Protein AF-A0A9X6N9A2-F1 (afdb_monomer)

Solvent-accessible surface area (backbone atoms only — not comparable to full-atom values): 17538 Å² total; per-residue (Å²): 142,84,86,84,82,84,82,82,82,83,79,80,79,88,72,86,83,76,73,63,65,65,57,52,52,56,52,53,51,53,52,50,54,51,52,54,50,49,51,53,51,52,52,50,51,50,53,50,52,51,50,54,52,52,52,54,52,52,52,50,56,51,51,55,50,52,53,50,52,53,52,52,53,52,51,52,53,52,56,51,52,54,49,56,56,52,52,54,56,52,49,54,57,50,52,68,54,50,75,71,58,78,84,74,86,87,83,87,86,86,90,84,89,84,88,82,88,87,81,91,82,91,81,93,79,89,85,84,86,79,87,70,86,60,74,73,68,84,65,92,62,74,53,42,79,42,83,42,100,82,79,46,64,28,42,34,47,85,63,36,53,23,35,77,68,48,82,50,94,77,33,38,36,28,30,38,70,52,87,89,45,78,15,32,40,29,28,42,76,95,48,75,50,68,66,43,80,44,72,66,83,68,82,65,54,54,70,62,48,52,55,50,53,50,54,47,52,45,44,52,45,25,60,76,45,63,86,56,54,65,67,56,55,51,47,57,47,31,75,74,63,75,53,80,49,87,88,42,50,72,61,51,47,52,45,30,53,50,47,34,50,71,76,62,54,72,86,74,78,81,73,71,78,82,80,75,82,81,86,126

Radius of gyration: 40.71 Å; Cα contacts (8 Å, |Δi|>4): 182; chains: 1; bounding box: 99×60×150 Å

pLDDT: mean 76.33, std 19.27, range [31.84, 97.94]

Secondary structure (DSSP, 8-state):
-----------------SSHHHHHHHHHHHHHHHHHHHHHHHHHHHHHHHHHHHHHHHHHHHHHHHHHHHHHHHHHHHHHHHHHHHHHHHHHHHHHHHHHHTTS-----------------------------------S---EEEE-TTS-EEEEETTEEEEEEEEETTEEEEEESSTT---EEEE-TT---EEEEEPPSS---HHHHHHHHHHHHHHHHHHHTTTS-HHHHHHHHHHHH----TTTHHHHHHHHHHHHHHHS--GGGS----------

Foldseek 3Di:
DDDDDDDDDDDDPPDDPDPPPVVVVVVVVVVVVVVVVVVVVVVVVVVVVVVVVVVVVVVVVVVVVVVVVVVVVVVVVVVVVVVVVVVVVVVVVVVVVVVVVVPDDDDDDDDDDDDDDDDDDDDDDDDPDDPPQPPQDPPVWFWDWAADPVRFIWIATPLFIWGFDDDDQQKTKTDTPPPPWPWIFIDGPPDRGTSDTDDTPDDHPNLVVLVRVLLVQLLVCLVVVVPDDLVVSNVVSCVVSVDDCPVCSVVSSVSSVVSSCVVPVDPPPPDDDPPDDPDD

Nearest PDB structures (foldseek):
  2x3h-assembly1_B  TM=2.377E-01  e=5.071E+00  Vectrevirus K15
  7aef-assembly1_q  TM=2.348E-01  e=7.724E+00  Algoriphagus machipongonensis
  3f3p-assembly3_L  TM=1.650E-01  e=9.251E+00  Saccharomyces cerevisiae

Mean predicted aligned error: 19.77 Å

InterPro domains:
  IPR007588 Zinc finger, FLYWCH-type [PF04500] (145-202)

Structure (mmCIF, N/CA/C/O backbone):
data_AF-A0A9X6N9A2-F1
#
_entry.id   AF-A0A9X6N9A2-F1
#
loop_
_atom_site.group_PDB
_atom_site.id
_atom_site.type_symbol
_atom_site.label_atom_id
_atom_site.label_alt_id
_atom_site.label_comp_id
_atom_site.label_asym_id
_atom_site.label_entity_id
_atom_site.label_seq_id
_atom_site.pdbx_PDB_ins_code
_atom_site.Cartn_x
_atom_site.Cartn_y
_atom_site.Cartn_z
_atom_site.occupancy
_atom_site.B_iso_or_equiv
_atom_site.auth_seq_id
_atom_site.auth_comp_id
_atom_site.auth_asym_id
_atom_site.auth_atom_id
_atom_site.pdbx_PDB_model_num
ATOM 1 N N . MET A 1 1 ? -52.628 -28.090 94.134 1.00 44.44 1 MET A N 1
ATOM 2 C CA . MET A 1 1 ? -52.054 -28.900 93.041 1.00 44.44 1 MET A CA 1
ATOM 3 C C . MET A 1 1 ? -52.563 -28.328 91.733 1.00 44.44 1 MET A C 1
ATOM 5 O O . MET A 1 1 ? -53.734 -28.483 91.429 1.00 44.44 1 MET A O 1
ATOM 9 N N . ALA A 1 2 ? -51.724 -27.555 91.049 1.00 45.56 2 ALA A N 1
ATOM 10 C CA . ALA A 1 2 ? -52.055 -26.861 89.812 1.00 45.56 2 ALA A CA 1
ATOM 11 C C . ALA A 1 2 ? -50.951 -27.177 88.801 1.00 45.56 2 ALA A C 1
ATOM 13 O O . ALA A 1 2 ? -49.784 -26.916 89.085 1.00 45.56 2 ALA A O 1
ATOM 14 N N . SER A 1 3 ? -51.321 -27.732 87.649 1.00 45.69 3 SER A N 1
ATOM 15 C CA . SER A 1 3 ? -50.401 -27.974 86.536 1.00 45.69 3 SER A CA 1
ATOM 16 C C . SER A 1 3 ? -50.982 -27.328 85.287 1.00 45.69 3 SER A C 1
ATOM 18 O O . SER A 1 3 ? -51.965 -27.795 84.720 1.00 45.69 3 SER A O 1
ATOM 20 N N . SER A 1 4 ? -50.379 -26.198 84.924 1.00 50.16 4 SER A N 1
ATOM 21 C CA . SER A 1 4 ? -50.693 -25.366 83.767 1.00 50.16 4 SER A CA 1
ATOM 22 C C . SER A 1 4 ? -49.804 -25.790 82.598 1.00 50.16 4 SER A C 1
ATOM 24 O O . SER A 1 4 ? -48.583 -25.637 82.642 1.00 50.16 4 SER A O 1
ATOM 26 N N . THR A 1 5 ? -50.405 -26.367 81.560 1.00 53.78 5 THR A N 1
ATOM 27 C CA . THR A 1 5 ? -49.719 -26.796 80.337 1.00 53.78 5 THR A CA 1
ATOM 28 C C . THR A 1 5 ? -49.634 -25.637 79.342 1.00 53.78 5 THR A C 1
ATOM 30 O O . THR A 1 5 ? -50.634 -25.231 78.752 1.00 53.78 5 THR A O 1
ATOM 33 N N . ARG A 1 6 ? -48.420 -25.104 79.148 1.00 52.66 6 ARG A N 1
ATOM 34 C CA . ARG A 1 6 ? -48.072 -24.092 78.134 1.00 52.66 6 ARG A CA 1
ATOM 35 C C . ARG A 1 6 ? -48.051 -24.719 76.735 1.00 52.66 6 ARG A C 1
ATOM 37 O O . ARG A 1 6 ? -47.193 -25.546 76.443 1.00 52.66 6 ARG A O 1
ATOM 44 N N . GLY A 1 7 ? -48.955 -24.283 75.859 1.00 49.44 7 GLY A N 1
ATOM 45 C CA . GLY A 1 7 ? -48.927 -24.592 74.429 1.00 49.44 7 GLY A CA 1
ATOM 46 C C . GLY A 1 7 ? -47.864 -23.767 73.695 1.00 49.44 7 GLY A C 1
ATOM 47 O O . GLY A 1 7 ? -47.918 -22.538 73.690 1.00 49.44 7 GLY A O 1
ATOM 48 N N . MET A 1 8 ? -46.897 -24.440 73.068 1.00 49.38 8 MET A N 1
ATOM 49 C CA . MET A 1 8 ? -45.927 -23.824 72.161 1.00 49.38 8 MET A CA 1
ATOM 50 C C . MET A 1 8 ? -46.537 -23.684 70.761 1.00 49.38 8 MET A C 1
ATOM 52 O O . MET A 1 8 ? -46.708 -24.660 70.034 1.00 49.38 8 MET A O 1
ATOM 56 N N . GLY A 1 9 ? -46.874 -22.449 70.385 1.00 52.09 9 GLY A N 1
ATOM 57 C CA . GLY A 1 9 ? -47.319 -22.096 69.040 1.00 52.09 9 GLY A CA 1
ATOM 58 C C . GLY A 1 9 ? -46.150 -22.055 68.054 1.00 52.09 9 GLY A C 1
ATOM 59 O O . GLY A 1 9 ? -45.365 -21.108 68.047 1.00 52.09 9 GLY A O 1
ATOM 60 N N . LEU A 1 10 ? -46.060 -23.064 67.188 1.00 51.47 10 LEU A N 1
ATOM 61 C CA . LEU A 1 10 ? -45.167 -23.083 66.029 1.00 51.47 10 LEU A CA 1
ATOM 62 C C . LEU A 1 10 ? -45.668 -22.081 64.974 1.00 51.47 10 LEU A C 1
ATOM 64 O O . LEU A 1 10 ? -46.541 -22.386 64.161 1.00 51.47 10 LEU A O 1
ATOM 68 N N . LYS A 1 11 ? -45.104 -20.868 64.979 1.00 56.81 11 LYS A N 1
ATOM 69 C CA . LYS A 1 11 ? -45.257 -19.890 63.892 1.00 56.81 11 LYS A CA 1
ATOM 70 C C . LYS A 1 11 ? -44.555 -20.423 62.638 1.00 56.81 11 LYS A C 1
ATOM 72 O O . LYS A 1 11 ? -43.337 -20.339 62.517 1.00 56.81 11 LYS A O 1
ATOM 77 N N . ARG A 1 12 ? -45.324 -20.966 61.689 1.00 48.59 12 ARG A N 1
ATOM 78 C CA . ARG A 1 12 ? -44.829 -21.298 60.344 1.00 48.59 12 ARG A CA 1
ATOM 79 C C . ARG A 1 12 ? -44.538 -19.998 59.589 1.00 48.59 12 ARG A C 1
ATOM 81 O O . ARG A 1 12 ? -45.458 -19.286 59.193 1.00 48.59 12 ARG A O 1
ATOM 88 N N . LYS A 1 13 ? -43.253 -19.690 59.424 1.00 57.19 13 LYS A N 1
ATOM 89 C CA . LYS A 1 13 ? -42.734 -18.596 58.595 1.00 57.19 13 LYS A CA 1
ATOM 90 C C . LYS A 1 13 ? -42.980 -18.978 57.126 1.00 57.19 13 LYS A C 1
ATOM 92 O O . LYS A 1 13 ? -42.325 -19.878 56.615 1.00 57.19 13 LYS A O 1
ATOM 97 N N . ARG A 1 14 ? -43.973 -18.366 56.468 1.00 54.03 14 ARG A N 1
ATOM 98 C CA . ARG A 1 14 ? -44.124 -18.433 55.004 1.00 54.03 14 ARG A CA 1
ATOM 99 C C . ARG A 1 14 ? -43.076 -17.487 54.414 1.00 54.03 14 ARG A C 1
ATOM 101 O O . ARG A 1 14 ? -43.319 -16.289 54.373 1.00 54.03 14 ARG A O 1
ATOM 108 N N . GLY A 1 15 ? -41.898 -18.013 54.093 1.00 53.75 15 GLY A N 1
ATOM 109 C CA . GLY A 1 15 ? -40.836 -17.282 53.404 1.00 53.75 15 GLY A CA 1
ATOM 110 C C . GLY A 1 15 ? -40.726 -17.753 51.957 1.00 53.75 15 GLY A C 1
ATOM 111 O O . GLY A 1 15 ? -40.518 -18.939 51.720 1.00 53.75 15 GLY A O 1
ATOM 112 N N . ASP A 1 16 ? -40.922 -16.816 51.033 1.00 54.06 16 ASP A N 1
ATOM 113 C CA . ASP A 1 16 ? -40.111 -16.612 49.828 1.00 54.06 16 ASP A CA 1
ATOM 114 C C . ASP A 1 16 ? -39.845 -17.833 48.930 1.00 54.06 16 ASP A C 1
ATOM 116 O O . ASP A 1 16 ? -38.729 -18.327 48.819 1.00 54.06 16 ASP A O 1
ATOM 120 N N . GLY A 1 17 ? -40.881 -18.285 48.218 1.00 52.59 17 GLY A N 1
ATOM 121 C CA . GLY A 1 17 ? -40.764 -19.273 47.134 1.00 52.59 17 GLY A CA 1
ATOM 122 C C . GLY A 1 17 ? -40.616 -18.678 45.725 1.00 52.59 17 GLY A C 1
ATOM 123 O O . GLY A 1 17 ? -40.674 -19.426 44.756 1.00 52.59 17 GLY A O 1
ATOM 124 N N . ALA A 1 18 ? -40.475 -17.355 45.577 1.00 53.28 18 ALA A N 1
ATOM 125 C CA . ALA A 1 18 ? -40.555 -16.687 44.269 1.00 53.28 18 ALA A CA 1
ATOM 126 C C . ALA A 1 18 ? -39.199 -16.395 43.593 1.00 53.28 18 ALA A C 1
ATOM 128 O O . ALA A 1 18 ? -39.184 -16.049 42.421 1.00 53.28 18 ALA A O 1
ATOM 129 N N . VAL A 1 19 ? -38.063 -16.576 44.279 1.00 54.81 19 VAL A N 1
ATOM 130 C CA . VAL A 1 19 ? -36.724 -16.230 43.739 1.00 54.81 19 VAL A CA 1
ATOM 131 C C . VAL A 1 19 ? -36.062 -17.400 42.981 1.00 54.81 19 VAL A C 1
ATOM 133 O O . VAL A 1 19 ? -34.984 -17.258 42.418 1.00 54.81 19 VAL A O 1
ATOM 136 N N . SER A 1 20 ? -36.689 -18.582 42.938 1.00 57.69 20 SER A N 1
ATOM 137 C CA . SER A 1 20 ? -36.067 -19.771 42.327 1.00 57.69 20 SER A CA 1
ATOM 138 C C . SER A 1 20 ? -36.193 -19.825 40.800 1.00 57.69 20 SER A C 1
ATOM 140 O O . SER A 1 20 ? -35.330 -20.401 40.153 1.00 57.69 20 SER A O 1
ATOM 142 N N . ALA A 1 21 ? -37.240 -19.240 40.208 1.00 58.22 21 ALA A N 1
ATOM 143 C CA . ALA A 1 21 ? -37.521 -19.425 38.780 1.00 58.22 21 ALA A CA 1
ATOM 144 C C . ALA A 1 21 ? -36.671 -18.529 37.856 1.00 58.22 21 ALA A C 1
ATOM 146 O O . ALA A 1 21 ? -36.343 -18.929 36.741 1.00 58.22 21 ALA A O 1
ATOM 147 N N . GLU A 1 22 ? -36.284 -17.333 38.308 1.00 59.69 22 GLU A N 1
ATOM 148 C CA . GLU A 1 22 ? -35.469 -16.403 37.506 1.00 59.69 22 GLU A CA 1
ATOM 149 C C . GLU A 1 22 ? -33.998 -16.837 37.423 1.00 59.69 22 GLU A C 1
ATOM 151 O O . GLU A 1 22 ? -33.369 -16.687 36.374 1.00 59.69 22 GLU A O 1
ATOM 156 N N . ASN A 1 23 ? -33.463 -17.469 38.473 1.00 66.38 23 ASN A N 1
ATOM 157 C CA . ASN A 1 23 ? -32.104 -18.018 38.451 1.00 66.38 23 ASN A CA 1
ATOM 158 C C . ASN A 1 23 ? -31.954 -19.196 37.472 1.00 66.38 23 ASN A C 1
ATOM 160 O O . ASN A 1 23 ? -30.916 -19.316 36.817 1.00 66.38 23 ASN A O 1
ATOM 164 N N . ASP A 1 24 ? -32.990 -20.024 37.320 1.00 67.50 24 ASP A N 1
ATOM 165 C CA . ASP A 1 24 ? -32.957 -21.171 36.406 1.00 67.50 24 ASP A CA 1
ATOM 166 C C . ASP A 1 24 ? -32.951 -20.732 34.929 1.00 67.50 24 ASP A C 1
ATOM 168 O O . ASP A 1 24 ? -32.270 -21.343 34.102 1.00 67.50 24 ASP A O 1
ATOM 172 N N . TYR A 1 25 ? -33.625 -19.626 34.589 1.00 75.31 25 TYR A N 1
ATOM 173 C CA . TYR A 1 25 ? -33.625 -19.078 33.226 1.00 75.31 25 TYR A CA 1
ATOM 174 C C . TYR A 1 25 ? -32.242 -18.554 32.808 1.00 75.31 25 TYR A C 1
ATOM 176 O O . TYR A 1 25 ? -31.759 -18.859 31.715 1.00 75.31 25 TYR A O 1
ATOM 184 N N . HIS A 1 26 ? -31.563 -17.815 33.692 1.00 73.38 26 HIS A N 1
ATOM 185 C CA . HIS A 1 26 ? -30.215 -17.312 33.418 1.00 73.38 26 HIS A CA 1
ATOM 186 C C . HIS A 1 26 ? -29.181 -18.437 33.286 1.00 73.38 26 HIS A C 1
ATOM 188 O O . HIS A 1 26 ? -28.290 -18.353 32.437 1.00 73.38 26 HIS A O 1
ATOM 194 N N . LEU A 1 27 ? -29.316 -19.513 34.068 1.00 71.75 27 LEU A N 1
ATOM 195 C CA . LEU A 1 27 ? -28.440 -20.678 33.964 1.00 71.75 27 LEU A CA 1
ATOM 196 C C . LEU A 1 27 ? -28.632 -21.422 32.632 1.00 71.75 27 LEU A C 1
ATOM 198 O O . LEU A 1 27 ? -27.647 -21.780 31.986 1.00 71.75 27 LEU A O 1
ATOM 202 N N . LEU A 1 28 ? -29.879 -21.611 32.187 1.00 74.12 28 LEU A N 1
ATOM 203 C CA . LEU A 1 28 ? -30.179 -22.241 30.896 1.00 74.12 28 LEU A CA 1
ATOM 204 C C . LEU A 1 28 ? -29.691 -21.397 29.709 1.00 74.12 28 LEU A C 1
ATOM 206 O O . LEU A 1 28 ? -29.133 -21.956 28.763 1.00 74.12 28 LEU A O 1
ATOM 210 N N . GLN A 1 29 ? -29.817 -20.067 29.778 1.00 81.88 29 GLN A N 1
ATOM 211 C CA . GLN A 1 29 ? -29.270 -19.162 28.762 1.00 81.88 29 GLN A CA 1
ATOM 212 C C . GLN A 1 29 ? -27.737 -19.261 28.690 1.00 81.88 29 GLN A C 1
ATOM 214 O O . GLN A 1 29 ? -27.186 -19.427 27.605 1.00 81.88 29 GLN A O 1
ATOM 219 N N . ALA A 1 30 ? -27.048 -19.264 29.837 1.00 70.19 30 ALA A N 1
ATOM 220 C CA . ALA A 1 30 ? -25.591 -19.402 29.889 1.00 70.19 30 ALA A CA 1
ATOM 221 C C . ALA A 1 30 ? -25.097 -20.764 29.357 1.00 70.19 30 ALA A C 1
ATOM 223 O O . ALA A 1 30 ? -24.051 -20.840 28.708 1.00 70.19 30 ALA A O 1
ATOM 224 N N . ILE A 1 31 ? -25.846 -21.847 29.600 1.00 80.94 31 ILE A N 1
ATOM 225 C CA . ILE A 1 31 ? -25.551 -23.177 29.043 1.00 80.94 31 ILE A CA 1
ATOM 226 C C . ILE A 1 31 ? -25.727 -23.170 27.519 1.00 80.94 31 ILE A C 1
ATOM 228 O O . ILE A 1 31 ? -24.859 -23.676 26.804 1.00 80.94 31 ILE A O 1
ATOM 232 N N . ASN A 1 32 ? -26.803 -22.564 27.012 1.00 84.69 32 ASN A N 1
ATOM 233 C CA . ASN A 1 32 ? -27.036 -22.442 25.575 1.00 84.69 32 ASN A CA 1
ATOM 234 C C . ASN A 1 32 ? -25.929 -21.619 24.892 1.00 84.69 32 ASN A C 1
ATOM 236 O O . ASN A 1 32 ? -25.387 -22.052 23.876 1.00 84.69 32 ASN A O 1
ATOM 240 N N . ASP A 1 33 ? -25.516 -20.504 25.496 1.00 88.38 33 ASP A N 1
ATOM 241 C CA . ASP A 1 33 ? -24.425 -19.658 24.996 1.00 88.38 33 ASP A CA 1
ATOM 242 C C . ASP A 1 33 ? -23.070 -20.393 25.007 1.00 88.38 33 ASP A C 1
ATOM 244 O O . ASP A 1 33 ? -22.248 -20.238 24.103 1.00 88.38 33 ASP A O 1
ATOM 248 N N . ARG A 1 34 ? -22.840 -21.275 25.988 1.00 91.31 34 ARG A N 1
ATOM 249 C CA . ARG A 1 34 ? -21.646 -22.133 26.020 1.00 91.31 34 ARG A CA 1
ATOM 250 C C . ARG A 1 34 ? -21.651 -23.175 24.899 1.00 91.31 34 ARG A C 1
ATOM 252 O O . ARG A 1 34 ? -20.603 -23.427 24.304 1.00 91.31 34 ARG A O 1
ATOM 259 N N . HIS A 1 35 ? -22.800 -23.783 24.603 1.00 91.44 35 HIS A N 1
ATOM 260 C CA . HIS A 1 35 ? -22.920 -24.763 23.519 1.00 91.44 35 HIS A CA 1
ATOM 261 C C . HIS A 1 35 ? -22.791 -24.122 22.136 1.00 91.44 35 HIS A C 1
ATOM 263 O O . HIS A 1 35 ? -22.119 -24.685 21.270 1.00 91.44 35 HIS A O 1
ATOM 269 N N . THR A 1 36 ? -23.381 -22.942 21.924 1.00 91.50 36 THR A N 1
ATOM 270 C CA . THR A 1 36 ? -23.217 -22.199 20.665 1.00 91.50 36 THR A CA 1
ATOM 271 C C . THR A 1 36 ? -21.765 -21.779 20.462 1.00 91.50 36 THR A C 1
ATOM 273 O O . THR A 1 36 ? -21.226 -21.965 19.372 1.00 91.50 36 THR A O 1
ATOM 276 N N . PHE A 1 37 ? -21.093 -21.310 21.517 1.00 89.69 37 PHE A N 1
ATOM 277 C CA . PHE A 1 37 ? -19.671 -20.984 21.461 1.00 89.69 37 PHE A CA 1
ATOM 278 C C . PHE A 1 37 ? -18.803 -22.203 21.121 1.00 89.69 37 PHE A C 1
ATOM 280 O O . PHE A 1 37 ? -17.937 -22.112 20.251 1.00 89.69 37 PHE A O 1
ATOM 287 N N . GLN A 1 38 ? -19.057 -23.358 21.746 1.00 92.56 38 GLN A N 1
ATOM 288 C CA . GLN A 1 38 ? -18.313 -24.583 21.444 1.00 92.56 38 GLN A CA 1
ATOM 289 C C . GLN A 1 38 ? -18.514 -25.027 19.990 1.00 92.56 38 GLN A C 1
ATOM 291 O O . GLN A 1 38 ? -17.544 -25.357 19.316 1.00 92.56 38 GLN A O 1
ATOM 296 N N . ARG A 1 39 ? -19.745 -24.952 19.470 1.00 94.56 39 ARG A N 1
ATOM 297 C CA . ARG A 1 39 ? -20.029 -25.264 18.065 1.00 94.56 39 ARG A CA 1
ATOM 298 C C . ARG A 1 39 ? -19.260 -24.353 17.106 1.00 94.56 39 ARG A C 1
ATOM 300 O O . ARG A 1 39 ? -18.704 -24.840 16.131 1.00 94.56 39 ARG A O 1
ATOM 307 N N . LEU A 1 40 ? -19.183 -23.053 17.398 1.00 91.12 40 LEU A N 1
ATOM 308 C CA . LEU A 1 40 ? -18.392 -22.112 16.597 1.00 91.12 40 LEU A CA 1
ATOM 309 C C . LEU A 1 40 ? -16.889 -22.425 16.649 1.00 91.12 40 LEU A C 1
ATOM 311 O O . LEU A 1 40 ? -16.195 -22.256 15.647 1.00 91.12 40 LEU A O 1
ATOM 315 N N . LEU A 1 41 ? -16.372 -22.883 17.794 1.00 94.06 41 LEU A N 1
ATOM 316 C CA . LEU A 1 41 ? -14.986 -23.345 17.897 1.00 94.06 41 LEU A CA 1
ATOM 317 C C . LEU A 1 41 ? -14.745 -24.599 17.055 1.00 94.06 41 LEU A C 1
ATOM 319 O O . LEU A 1 41 ? -13.742 -24.656 16.348 1.00 94.06 41 LEU A O 1
ATOM 323 N N . ASP A 1 42 ? -15.658 -25.565 17.091 1.00 95.38 42 ASP A N 1
ATOM 324 C CA . ASP A 1 42 ? -15.555 -26.800 16.311 1.00 95.38 42 ASP A CA 1
ATOM 325 C C . ASP A 1 42 ? -15.672 -26.520 14.798 1.00 95.38 42 ASP A C 1
ATOM 327 O O . ASP A 1 42 ? -14.908 -27.053 13.995 1.00 95.38 42 ASP A O 1
ATOM 331 N N . GLU A 1 43 ? -16.559 -25.606 14.393 1.00 95.00 43 GLU A N 1
ATOM 332 C CA . GLU A 1 43 ? -16.661 -25.138 13.004 1.00 95.00 43 GLU A CA 1
ATOM 333 C C . GLU A 1 43 ? -15.374 -24.417 12.567 1.00 95.00 43 GLU A C 1
ATOM 335 O O . GLU A 1 43 ? -14.841 -24.680 11.486 1.00 95.00 43 GLU A O 1
ATOM 340 N N . LYS A 1 44 ? -14.809 -23.559 13.425 1.00 95.62 44 LYS A N 1
ATOM 341 C CA . LYS A 1 44 ? -13.538 -22.880 13.149 1.00 95.62 44 LYS A CA 1
ATOM 342 C C . LYS A 1 44 ? -12.375 -23.868 13.023 1.00 95.62 44 LYS A C 1
ATOM 344 O O . LYS A 1 44 ? -11.548 -23.701 12.127 1.00 95.62 44 LYS A O 1
ATOM 349 N N . THR A 1 45 ? -12.278 -24.871 13.896 1.00 96.62 45 THR A N 1
ATOM 350 C CA . THR A 1 45 ? -11.204 -25.877 13.821 1.00 96.62 45 THR A CA 1
ATOM 351 C C . THR A 1 45 ? -11.344 -26.758 12.582 1.00 96.62 45 THR A C 1
ATOM 353 O O . THR A 1 45 ? -10.334 -27.047 11.942 1.00 96.62 45 THR A O 1
ATOM 356 N N . ALA A 1 46 ? -12.570 -27.096 12.172 1.00 97.00 46 ALA A N 1
ATOM 357 C CA . ALA A 1 46 ? -12.826 -27.810 10.923 1.00 97.00 46 ALA A CA 1
ATOM 358 C C . ALA A 1 46 ? -12.365 -27.008 9.692 1.00 97.00 46 ALA A C 1
ATOM 360 O O . ALA A 1 46 ? -11.652 -27.544 8.843 1.00 97.00 46 ALA A O 1
ATOM 361 N N . VAL A 1 47 ? -12.693 -25.711 9.623 1.00 96.12 47 VAL A N 1
ATOM 362 C CA . VAL A 1 47 ? -12.240 -24.828 8.530 1.00 96.12 47 VAL A CA 1
ATOM 363 C C . VAL A 1 47 ? -10.714 -24.700 8.513 1.00 96.12 47 VAL A C 1
ATOM 365 O O . VAL A 1 47 ? -10.100 -24.787 7.451 1.00 96.12 47 VAL A O 1
ATOM 368 N N . MET A 1 48 ? -10.081 -24.540 9.680 1.00 94.62 48 MET A N 1
ATOM 369 C CA . MET A 1 48 ? -8.618 -24.490 9.779 1.00 94.62 48 MET A CA 1
ATOM 370 C C . MET A 1 48 ? -7.966 -25.789 9.290 1.00 94.62 48 MET A C 1
ATOM 372 O O . MET A 1 48 ? -7.012 -25.736 8.518 1.00 94.62 48 MET A O 1
ATOM 376 N N . SER A 1 49 ? -8.513 -26.948 9.667 1.00 97.56 49 SER A N 1
ATOM 377 C CA . SER A 1 49 ? -8.016 -28.251 9.212 1.00 97.56 49 SER A CA 1
ATOM 378 C C . SER A 1 49 ? -8.150 -28.429 7.694 1.00 97.56 49 SER A C 1
ATOM 380 O O . SER A 1 49 ? -7.232 -28.941 7.049 1.00 97.56 49 SER A O 1
ATOM 382 N N . GLN A 1 50 ? -9.250 -27.955 7.097 1.00 96.88 50 GLN A N 1
ATOM 383 C CA . GLN A 1 50 ? -9.422 -27.964 5.643 1.00 96.88 50 GLN A CA 1
ATOM 384 C C . GLN A 1 50 ? -8.364 -27.097 4.943 1.00 96.88 50 GLN A C 1
ATOM 386 O O . GLN A 1 50 ? -7.748 -27.545 3.975 1.00 96.88 50 GLN A O 1
ATOM 391 N N . LEU A 1 51 ? -8.107 -25.888 5.451 1.00 95.69 51 LEU A N 1
ATOM 392 C CA . LEU A 1 51 ? -7.082 -24.999 4.898 1.00 95.69 51 LEU A CA 1
ATOM 393 C C . LEU A 1 51 ? -5.679 -25.615 4.983 1.00 95.69 51 LEU A C 1
ATOM 395 O O . LEU A 1 51 ? -4.917 -25.541 4.021 1.00 95.69 51 LEU A O 1
ATOM 399 N N . GLU A 1 52 ? -5.334 -26.264 6.096 1.00 96.81 52 GLU A N 1
ATOM 400 C CA . GLU A 1 52 ? -4.054 -26.969 6.240 1.00 96.81 52 GLU A CA 1
ATOM 401 C C . GLU A 1 52 ? -3.902 -28.106 5.216 1.00 96.81 52 GLU A C 1
ATOM 403 O O . GLU A 1 52 ? -2.828 -28.277 4.628 1.00 96.81 52 GLU A O 1
ATOM 408 N N . ALA A 1 53 ? -4.981 -28.846 4.941 1.00 97.56 53 ALA A N 1
ATOM 409 C CA . ALA A 1 53 ? -4.990 -29.887 3.917 1.00 97.56 53 ALA A CA 1
ATOM 410 C C . ALA A 1 53 ? -4.805 -29.313 2.499 1.00 97.56 53 ALA A C 1
ATOM 412 O O . ALA A 1 53 ? -4.025 -29.857 1.711 1.00 97.56 53 ALA A O 1
ATOM 413 N N . GLU A 1 54 ? -5.468 -28.196 2.181 1.00 97.94 54 GLU A N 1
ATOM 414 C CA . GLU A 1 54 ? -5.325 -27.500 0.895 1.00 97.94 54 GLU A CA 1
ATOM 415 C C . GLU A 1 54 ? -3.905 -26.953 0.695 1.00 97.94 54 GLU A C 1
ATOM 417 O O . GLU A 1 54 ? -3.305 -27.157 -0.366 1.00 97.94 54 GLU A O 1
ATOM 422 N N . ILE A 1 55 ? -3.320 -26.340 1.729 1.00 96.81 55 ILE A N 1
ATOM 423 C CA . ILE A 1 55 ? -1.921 -25.888 1.711 1.00 96.81 55 ILE A CA 1
ATOM 424 C C . ILE A 1 55 ? -0.991 -27.078 1.453 1.00 96.81 55 ILE A C 1
ATOM 426 O O . ILE A 1 55 ? -0.131 -27.007 0.572 1.00 96.81 55 ILE A O 1
ATOM 430 N N . GLY A 1 56 ? -1.195 -28.197 2.155 1.00 97.31 56 GLY A N 1
ATOM 431 C CA . GLY A 1 56 ? -0.411 -29.416 1.957 1.00 97.31 56 GLY A CA 1
ATOM 432 C C . GLY A 1 56 ? -0.495 -29.964 0.527 1.00 97.31 56 GLY A C 1
ATOM 433 O O . GLY A 1 56 ? 0.521 -30.387 -0.034 1.00 97.31 56 GLY A O 1
ATOM 434 N N . ALA A 1 57 ? -1.675 -29.920 -0.098 1.00 97.50 57 ALA A N 1
ATOM 435 C CA . ALA A 1 57 ? -1.858 -30.324 -1.490 1.00 97.50 57 ALA A CA 1
ATOM 436 C C . ALA A 1 57 ? -1.103 -29.398 -2.461 1.00 97.50 57 ALA A C 1
ATOM 438 O O . ALA A 1 57 ? -0.387 -29.879 -3.344 1.00 97.50 57 ALA A O 1
ATOM 439 N N . LEU A 1 58 ? -1.186 -28.078 -2.264 1.00 97.19 58 LEU A N 1
ATOM 440 C CA . LEU A 1 58 ? -0.452 -27.102 -3.075 1.00 97.19 58 LEU A CA 1
ATOM 441 C C . LEU A 1 58 ? 1.067 -27.274 -2.949 1.00 97.19 58 LEU A C 1
ATOM 443 O O . LEU A 1 58 ? 1.771 -27.229 -3.960 1.00 97.19 58 LEU A O 1
ATOM 447 N N . THR A 1 59 ? 1.586 -27.537 -1.746 1.00 97.12 59 THR A N 1
ATOM 448 C CA . THR A 1 59 ? 3.019 -27.802 -1.537 1.00 97.12 59 THR A CA 1
ATOM 449 C C . THR A 1 59 ? 3.499 -29.019 -2.334 1.00 97.12 59 THR A C 1
ATOM 451 O O . THR A 1 59 ? 4.575 -28.962 -2.936 1.00 97.12 59 THR A O 1
ATOM 454 N N . ARG A 1 60 ? 2.701 -30.095 -2.415 1.00 97.56 60 ARG A N 1
ATOM 455 C CA . ARG A 1 60 ? 3.031 -31.273 -3.243 1.00 97.56 60 ARG A CA 1
ATOM 456 C C . ARG A 1 60 ? 3.094 -30.922 -4.728 1.00 97.56 60 ARG A C 1
ATOM 458 O O . ARG A 1 60 ? 4.085 -31.242 -5.378 1.00 97.56 60 ARG A O 1
ATOM 465 N N . VAL A 1 61 ? 2.107 -30.183 -5.240 1.00 97.88 61 VAL A N 1
ATOM 466 C CA . VAL A 1 61 ? 2.083 -29.739 -6.648 1.00 97.88 61 VAL A CA 1
ATOM 467 C C . VAL A 1 61 ? 3.296 -28.866 -6.981 1.00 97.88 61 VAL A C 1
ATOM 469 O O . VAL A 1 61 ? 3.902 -29.012 -8.045 1.00 97.88 61 VAL A O 1
ATOM 472 N N . ILE A 1 62 ? 3.681 -27.958 -6.080 1.00 96.25 62 ILE A N 1
ATOM 473 C CA . ILE A 1 62 ? 4.877 -27.122 -6.254 1.00 96.25 62 ILE A CA 1
ATOM 474 C C . ILE A 1 62 ? 6.138 -27.994 -6.302 1.00 96.25 62 ILE A C 1
ATOM 476 O O . ILE A 1 62 ? 6.982 -27.795 -7.180 1.00 96.25 62 ILE A O 1
ATOM 480 N N . SER A 1 63 ? 6.255 -28.980 -5.408 1.00 96.75 63 SER A N 1
ATOM 481 C CA . SER A 1 63 ? 7.389 -29.909 -5.379 1.00 96.75 63 SER A CA 1
ATOM 482 C C . SER A 1 63 ? 7.500 -30.713 -6.681 1.00 96.75 63 SER A C 1
ATOM 484 O O . SER A 1 63 ? 8.561 -30.700 -7.309 1.00 96.75 63 SER A O 1
ATOM 486 N N . GLU A 1 64 ? 6.401 -31.291 -7.169 1.00 97.75 64 GLU A N 1
ATOM 487 C CA . GLU A 1 64 ? 6.368 -32.031 -8.438 1.00 97.75 64 GLU A CA 1
ATOM 488 C C . GLU A 1 64 ? 6.782 -31.158 -9.630 1.00 97.75 64 GLU A C 1
ATOM 490 O O . GLU A 1 64 ? 7.623 -31.551 -10.447 1.00 97.75 64 GLU A O 1
ATOM 495 N N . LYS A 1 65 ? 6.252 -29.929 -9.715 1.00 97.62 65 LYS A N 1
ATOM 496 C CA . LYS A 1 65 ? 6.643 -28.974 -10.763 1.00 97.62 65 LYS A CA 1
ATOM 497 C C . LYS A 1 65 ? 8.125 -28.614 -10.676 1.00 97.62 65 LYS A C 1
ATOM 499 O O . LYS A 1 65 ? 8.788 -28.530 -11.711 1.00 97.62 65 LYS A O 1
ATOM 504 N N . SER A 1 66 ? 8.663 -28.437 -9.469 1.00 96.00 66 SER A N 1
ATOM 505 C CA . SER A 1 66 ? 10.083 -28.126 -9.271 1.00 96.00 66 SER A CA 1
ATOM 506 C C . SER A 1 66 ? 11.004 -29.253 -9.761 1.00 96.00 66 SER A C 1
ATOM 508 O O . SER A 1 66 ? 12.026 -28.984 -10.400 1.00 96.00 66 SER A O 1
ATOM 510 N N . ASP A 1 67 ? 10.608 -30.515 -9.576 1.00 96.50 67 ASP A N 1
ATOM 511 C CA . ASP A 1 67 ? 11.352 -31.676 -10.070 1.00 96.50 67 ASP A CA 1
ATOM 512 C C . ASP A 1 67 ? 11.294 -31.799 -11.596 1.00 96.50 67 ASP A C 1
ATOM 514 O O . ASP A 1 67 ? 12.299 -32.138 -12.230 1.00 96.50 67 ASP A O 1
ATOM 518 N N . ILE A 1 68 ? 10.152 -31.474 -12.212 1.00 96.81 68 ILE A N 1
ATOM 519 C CA . ILE A 1 68 ? 10.029 -31.405 -13.676 1.00 96.81 68 ILE A CA 1
ATOM 520 C C . ILE A 1 68 ? 10.975 -30.335 -14.232 1.0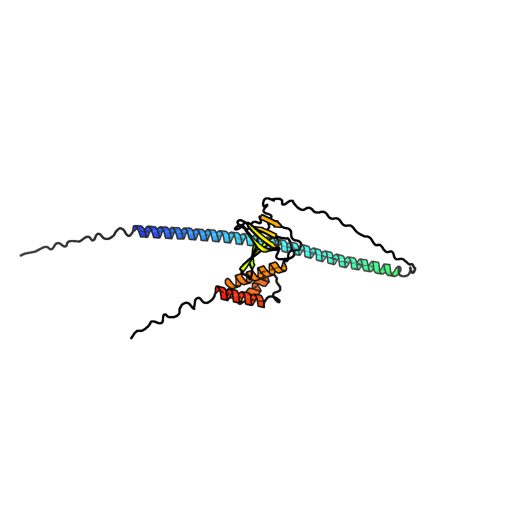0 96.81 68 ILE A C 1
ATOM 522 O O . ILE A 1 68 ? 11.734 -30.614 -15.163 1.00 96.81 68 ILE A O 1
ATOM 526 N N . ILE A 1 69 ? 10.995 -29.141 -13.633 1.00 95.38 69 ILE A N 1
ATOM 527 C CA . ILE A 1 69 ? 11.904 -28.057 -14.033 1.00 95.38 69 ILE A CA 1
ATOM 528 C C . ILE A 1 69 ? 13.368 -28.501 -13.894 1.00 95.38 69 ILE A C 1
ATOM 530 O O . ILE A 1 69 ? 14.164 -28.288 -14.814 1.00 95.38 69 ILE A O 1
ATOM 534 N N . ARG A 1 70 ? 13.737 -29.186 -12.802 1.00 94.88 70 ARG A N 1
ATOM 535 C CA . ARG A 1 70 ? 15.096 -29.727 -12.609 1.00 94.88 70 ARG A CA 1
ATOM 536 C C . ARG A 1 70 ? 15.467 -30.756 -13.686 1.00 94.88 70 ARG A C 1
ATOM 538 O O . ARG A 1 70 ? 16.575 -30.722 -14.217 1.00 94.88 70 ARG A O 1
ATOM 545 N N . LYS A 1 71 ? 14.538 -31.638 -14.072 1.00 95.31 71 LYS A N 1
ATOM 546 C CA . LYS A 1 71 ? 14.751 -32.621 -15.153 1.00 95.31 71 LYS A CA 1
ATOM 547 C C . LYS A 1 71 ? 14.907 -31.950 -16.521 1.00 95.31 71 LYS A C 1
ATOM 549 O O . LYS A 1 71 ? 15.778 -32.347 -17.294 1.00 95.31 71 LYS A O 1
ATOM 554 N N . LEU A 1 72 ? 14.094 -30.937 -16.825 1.00 93.81 72 LEU A N 1
ATOM 555 C CA . LEU A 1 72 ? 14.170 -30.202 -18.092 1.00 93.81 72 LEU A CA 1
ATOM 556 C C . LEU A 1 72 ? 15.475 -29.408 -18.208 1.00 93.81 72 LEU A C 1
ATOM 558 O O . LEU A 1 72 ? 16.170 -29.514 -19.217 1.00 93.81 72 LEU A O 1
ATOM 562 N N . THR A 1 73 ? 15.849 -28.675 -17.160 1.00 93.19 73 THR A N 1
ATOM 563 C CA . THR A 1 73 ? 17.105 -27.908 -17.121 1.00 93.19 73 THR A CA 1
ATOM 564 C C . THR A 1 73 ? 18.338 -28.814 -17.186 1.00 93.19 73 THR A C 1
ATOM 566 O O . THR A 1 73 ? 19.292 -28.495 -17.896 1.00 93.19 73 THR A O 1
ATOM 569 N N . GLY A 1 74 ? 18.304 -29.985 -16.540 1.00 91.56 74 GLY A N 1
ATOM 570 C CA . GLY A 1 74 ? 19.356 -30.999 -16.658 1.00 91.56 74 GLY A CA 1
ATOM 571 C C . GLY A 1 74 ? 19.523 -31.534 -18.087 1.00 91.56 74 GLY A C 1
ATOM 572 O O . GLY A 1 74 ? 20.647 -31.617 -18.583 1.00 91.56 74 GLY A O 1
ATOM 573 N N . LYS A 1 75 ? 18.417 -31.828 -18.787 1.00 89.31 75 LYS A N 1
ATOM 574 C CA . LYS A 1 75 ? 18.449 -32.257 -20.199 1.00 89.31 75 LYS A CA 1
ATOM 575 C C . LYS A 1 75 ? 18.999 -31.170 -21.124 1.00 89.31 75 LYS A C 1
ATOM 577 O O . LYS A 1 75 ? 19.816 -31.476 -21.984 1.00 89.31 75 LYS A O 1
ATOM 582 N N . GLN A 1 76 ? 18.602 -29.910 -20.926 1.00 87.25 76 GLN A N 1
ATOM 583 C CA . GLN A 1 76 ? 19.117 -28.782 -21.715 1.00 87.25 76 GLN A CA 1
ATOM 584 C C . GLN A 1 76 ? 20.636 -28.631 -21.558 1.00 87.25 76 GLN A C 1
ATOM 586 O O . GLN A 1 76 ? 21.339 -28.504 -22.557 1.00 87.25 76 GLN A O 1
ATOM 591 N N . ARG A 1 77 ? 21.161 -28.741 -20.328 1.00 87.31 77 ARG A N 1
ATOM 592 C CA . ARG A 1 77 ? 22.612 -28.706 -20.075 1.00 87.31 77 ARG A CA 1
ATOM 593 C C . ARG A 1 77 ? 23.356 -29.857 -20.752 1.00 87.31 77 ARG A C 1
ATOM 595 O O . ARG A 1 77 ? 24.405 -29.620 -21.342 1.00 87.31 77 ARG A O 1
ATOM 602 N N . LYS A 1 78 ? 22.813 -31.079 -20.706 1.00 86.62 78 LYS A N 1
ATOM 603 C CA . LYS A 1 78 ? 23.418 -32.241 -21.378 1.00 86.62 78 LYS A CA 1
ATOM 604 C C . LYS A 1 78 ? 23.448 -32.063 -22.901 1.00 86.62 78 LYS A C 1
ATOM 606 O O . LYS A 1 78 ? 24.504 -32.213 -23.503 1.00 86.62 78 LYS A O 1
ATOM 611 N N . ASN A 1 79 ? 22.331 -31.644 -23.496 1.00 82.56 79 ASN A N 1
ATOM 612 C CA . ASN A 1 79 ? 22.247 -31.378 -24.934 1.00 82.56 79 ASN A CA 1
ATOM 613 C C . ASN A 1 79 ? 23.197 -30.248 -25.369 1.00 82.56 79 ASN A C 1
ATOM 615 O O . ASN A 1 79 ? 23.788 -30.312 -26.444 1.00 82.56 79 ASN A O 1
ATOM 619 N N . GLN A 1 80 ? 23.357 -29.205 -24.546 1.00 81.75 80 GLN A N 1
ATOM 620 C CA . GLN A 1 80 ? 24.292 -28.115 -24.827 1.00 81.75 80 GLN A CA 1
ATOM 621 C C . GLN A 1 80 ? 25.753 -28.584 -24.748 1.00 81.75 80 GLN A C 1
ATOM 623 O O . GLN A 1 80 ? 26.544 -28.219 -25.614 1.00 81.75 80 GLN A O 1
ATOM 628 N N . ALA A 1 81 ? 26.104 -29.424 -23.769 1.00 78.44 81 ALA A N 1
ATOM 629 C CA . ALA A 1 81 ? 27.444 -30.003 -23.659 1.00 78.44 81 ALA A CA 1
ATOM 630 C C . ALA A 1 81 ? 27.791 -30.910 -24.857 1.00 78.44 81 ALA A C 1
ATOM 632 O O . ALA A 1 81 ? 28.896 -30.823 -25.390 1.00 78.44 81 ALA A O 1
ATOM 633 N N . GLU A 1 82 ? 26.839 -31.723 -25.328 1.00 79.69 82 GLU A N 1
ATOM 634 C CA . GLU A 1 82 ? 27.016 -32.573 -26.515 1.00 79.69 82 GLU A CA 1
ATOM 635 C C . GLU A 1 82 ? 27.213 -31.746 -27.800 1.00 79.69 82 GLU A C 1
ATOM 637 O O . GLU A 1 82 ? 28.068 -32.084 -28.618 1.00 79.69 82 GLU A O 1
ATOM 642 N N . ARG A 1 83 ? 26.503 -30.616 -27.955 1.00 75.62 83 ARG A N 1
ATOM 643 C CA . ARG A 1 83 ? 26.709 -29.692 -29.090 1.00 75.62 83 ARG A CA 1
ATOM 644 C C . ARG A 1 83 ? 28.094 -29.050 -29.081 1.00 75.62 83 ARG A C 1
ATOM 646 O O . ARG A 1 83 ? 28.763 -29.051 -30.107 1.00 75.62 83 ARG A O 1
ATOM 653 N N . VAL A 1 84 ? 28.549 -28.559 -27.927 1.00 76.75 84 VAL A N 1
ATOM 654 C CA . VAL A 1 84 ? 29.874 -27.924 -27.813 1.00 76.75 84 VAL A CA 1
ATOM 655 C C . VAL A 1 84 ? 30.996 -28.918 -28.142 1.00 76.75 84 VAL A C 1
ATOM 657 O O . VAL A 1 84 ? 31.951 -28.545 -28.820 1.00 76.75 84 VAL A O 1
ATOM 660 N N . HIS A 1 85 ? 30.874 -30.188 -27.740 1.00 70.31 85 HIS A N 1
ATOM 661 C CA . HIS A 1 85 ? 31.855 -31.214 -28.114 1.00 70.31 85 HIS A CA 1
ATOM 662 C C . HIS A 1 85 ? 31.799 -31.604 -29.601 1.00 70.31 85 HIS A C 1
ATOM 664 O O . HIS A 1 85 ? 32.851 -31.813 -30.207 1.00 70.31 85 HIS A O 1
ATOM 670 N N . GLY A 1 86 ? 30.608 -31.664 -30.208 1.00 64.94 86 GLY A N 1
ATOM 671 C CA . GLY A 1 86 ? 30.457 -31.930 -31.644 1.00 64.94 86 GLY A CA 1
ATOM 672 C C . GLY A 1 86 ? 31.046 -30.822 -32.527 1.00 64.94 86 GLY A C 1
ATOM 673 O O . GLY A 1 86 ? 31.751 -31.104 -33.499 1.00 64.94 86 GLY A O 1
ATOM 674 N N . ASP A 1 87 ? 30.837 -29.561 -32.150 1.00 64.06 87 ASP A N 1
ATOM 675 C CA . ASP A 1 87 ? 31.330 -28.410 -32.911 1.00 64.06 87 ASP A CA 1
ATOM 676 C C . ASP A 1 87 ? 32.856 -28.249 -32.812 1.00 64.06 87 ASP A C 1
ATOM 678 O O . ASP A 1 87 ? 33.492 -27.829 -33.778 1.00 64.06 87 ASP A O 1
ATOM 682 N N . GLN A 1 88 ? 33.483 -28.646 -31.697 1.00 62.59 88 GLN A N 1
ATOM 683 C CA . GLN A 1 88 ? 34.950 -28.668 -31.580 1.00 62.59 88 GLN A CA 1
ATOM 684 C C . GLN A 1 88 ? 35.603 -29.685 -32.532 1.00 62.59 88 GLN A C 1
ATOM 686 O O . GLN A 1 88 ? 36.642 -29.385 -33.120 1.00 62.59 88 GLN A O 1
ATOM 691 N N . SER A 1 89 ? 34.978 -30.848 -32.745 1.00 60.62 89 SER A N 1
ATOM 692 C CA . SER A 1 89 ? 35.468 -31.856 -33.699 1.00 60.62 89 SER A CA 1
ATOM 693 C C . SER A 1 89 ? 35.273 -31.415 -35.158 1.00 60.62 89 SER A C 1
ATOM 695 O O . SER A 1 89 ? 36.176 -31.571 -35.980 1.00 60.62 89 SER A O 1
ATOM 697 N N . SER A 1 90 ? 34.139 -30.778 -35.470 1.00 60.31 90 SER A N 1
ATOM 698 C CA . SER A 1 90 ? 33.854 -30.226 -36.804 1.00 60.31 90 SER A CA 1
ATOM 699 C C . SER A 1 90 ? 34.756 -29.035 -37.158 1.00 60.31 90 SER A C 1
ATOM 701 O O . SER A 1 90 ? 35.262 -28.940 -38.277 1.00 60.31 90 SER A O 1
ATOM 703 N N . ASN A 1 91 ? 35.031 -28.148 -36.196 1.00 59.91 91 ASN A N 1
ATOM 704 C CA . ASN A 1 91 ? 35.913 -27.000 -36.412 1.00 59.91 91 ASN A CA 1
ATOM 705 C C . ASN A 1 91 ? 37.393 -27.402 -36.534 1.00 59.91 91 ASN A C 1
ATOM 707 O O . ASN A 1 91 ? 38.104 -26.775 -37.313 1.00 59.91 91 ASN A O 1
ATOM 711 N N . GLN A 1 92 ? 37.855 -28.468 -35.862 1.00 60.22 92 GLN A N 1
ATOM 712 C CA . GLN A 1 92 ? 39.191 -29.033 -36.121 1.00 60.22 92 GLN A CA 1
ATOM 713 C C . GLN A 1 92 ? 39.317 -29.602 -37.543 1.00 60.22 92 GLN A C 1
ATOM 715 O O . GLN A 1 92 ? 40.331 -29.375 -38.198 1.00 60.22 92 GLN A O 1
ATOM 720 N N . ALA A 1 93 ? 38.282 -30.277 -38.057 1.00 59.19 93 ALA A N 1
ATOM 721 C CA . ALA A 1 93 ? 38.281 -30.774 -39.434 1.00 59.19 93 ALA A CA 1
ATOM 722 C C . ALA A 1 93 ? 38.279 -29.631 -40.469 1.00 59.19 93 ALA A C 1
ATOM 724 O O . ALA A 1 93 ? 38.991 -29.707 -41.467 1.00 59.19 93 ALA A O 1
ATOM 725 N N . LYS A 1 94 ? 37.535 -28.545 -40.208 1.00 60.16 94 LYS A N 1
ATOM 726 C CA . LYS A 1 94 ? 37.498 -27.363 -41.087 1.00 60.16 94 LYS A CA 1
ATOM 727 C C . LYS A 1 94 ? 38.781 -26.528 -41.051 1.00 60.16 94 LYS A C 1
ATOM 729 O O . LYS A 1 94 ? 39.165 -25.980 -42.082 1.00 60.16 94 LYS A O 1
ATOM 734 N N . ALA A 1 95 ? 39.455 -26.442 -39.903 1.00 58.81 95 ALA A N 1
ATOM 735 C CA . ALA A 1 95 ? 40.740 -25.750 -39.788 1.00 58.81 95 ALA A CA 1
ATOM 736 C C . ALA A 1 95 ? 41.830 -26.425 -40.640 1.00 58.81 95 ALA A C 1
ATOM 738 O O . ALA A 1 95 ? 42.561 -25.734 -41.342 1.00 58.81 95 ALA A O 1
ATOM 739 N N . LEU A 1 96 ? 41.862 -27.764 -40.679 1.00 57.59 96 LEU A N 1
ATOM 740 C CA . LEU A 1 96 ? 42.797 -28.513 -41.531 1.00 57.59 96 LEU A CA 1
ATOM 741 C C . LEU A 1 96 ? 42.517 -28.345 -43.036 1.00 57.59 96 LEU A C 1
ATOM 743 O O . LEU A 1 96 ? 43.442 -28.429 -43.838 1.00 57.59 96 LEU A O 1
ATOM 747 N N . THR A 1 97 ? 41.271 -28.075 -43.442 1.00 57.94 97 THR A N 1
ATOM 748 C CA . THR A 1 97 ? 40.948 -27.769 -44.850 1.00 57.94 97 THR A CA 1
ATOM 749 C C . THR A 1 97 ? 41.209 -26.307 -45.228 1.00 57.94 97 THR A C 1
ATOM 751 O O . THR A 1 97 ? 41.602 -26.036 -46.359 1.00 57.94 97 THR A O 1
ATOM 754 N N . ALA A 1 98 ? 41.057 -25.361 -44.295 1.00 55.50 98 ALA A N 1
ATOM 755 C CA . ALA A 1 98 ? 41.266 -23.934 -44.560 1.00 55.50 98 ALA A CA 1
ATOM 756 C C . ALA A 1 98 ? 42.753 -23.549 -44.706 1.00 55.50 98 ALA A C 1
ATOM 758 O O . ALA A 1 98 ? 43.069 -22.599 -45.421 1.00 55.50 98 ALA A O 1
ATOM 759 N N . GLU A 1 99 ? 43.679 -24.310 -44.110 1.00 52.53 99 GLU A N 1
ATOM 760 C CA . GLU A 1 99 ? 45.124 -24.125 -44.333 1.00 52.53 99 GLU A CA 1
ATOM 761 C C . GLU A 1 99 ? 45.574 -24.496 -45.762 1.00 52.53 99 GLU A C 1
ATOM 763 O O . GLU A 1 99 ? 46.675 -24.128 -46.168 1.00 52.53 99 GLU A O 1
ATOM 768 N N . CYS A 1 100 ? 44.724 -25.147 -46.568 1.00 49.66 100 CYS A N 1
ATOM 769 C CA . CYS A 1 100 ? 45.027 -25.457 -47.969 1.00 49.66 100 CYS A CA 1
ATOM 770 C C . CYS A 1 100 ? 44.547 -24.371 -48.959 1.00 49.66 100 CYS A C 1
ATOM 772 O O . CYS A 1 100 ? 45.105 -24.240 -50.046 1.00 49.66 100 CYS A O 1
ATOM 774 N N . GLU A 1 101 ? 43.561 -23.543 -48.590 1.00 49.59 101 GLU A N 1
ATOM 775 C CA . GLU A 1 101 ? 42.941 -22.563 -49.504 1.00 49.59 101 GLU A CA 1
ATOM 776 C C . GLU A 1 101 ? 43.467 -21.123 -49.333 1.00 49.59 101 GLU A C 1
ATOM 778 O O . GLU A 1 101 ? 43.238 -20.265 -50.185 1.00 49.59 101 GLU A O 1
ATOM 783 N N . ALA A 1 102 ? 44.271 -20.849 -48.300 1.00 47.09 102 ALA A N 1
ATOM 784 C CA . ALA A 1 102 ? 44.822 -19.515 -48.020 1.00 47.09 102 ALA A CA 1
ATOM 785 C C . ALA A 1 102 ? 45.969 -19.058 -48.959 1.00 47.09 102 ALA A C 1
ATOM 787 O O . ALA A 1 102 ? 46.635 -18.063 -48.676 1.00 47.09 102 ALA A O 1
ATOM 788 N N . SER A 1 103 ? 46.202 -19.741 -50.087 1.00 53.75 103 SER A N 1
ATOM 789 C CA . SER A 1 103 ? 47.225 -19.357 -51.080 1.00 53.75 103 SER A CA 1
ATOM 790 C C . SER A 1 103 ? 46.670 -18.702 -52.354 1.00 53.75 103 SER A C 1
ATOM 792 O O . SER A 1 103 ? 47.452 -18.360 -53.239 1.00 53.75 103 SER A O 1
ATOM 794 N N . GLN A 1 104 ? 45.351 -18.511 -52.498 1.00 55.00 104 GLN A N 1
ATOM 795 C CA . GLN A 1 104 ? 44.767 -17.971 -53.736 1.00 55.00 104 GLN A CA 1
ATOM 796 C C . GLN A 1 104 ? 43.588 -17.018 -53.477 1.00 55.00 104 GLN A C 1
ATOM 798 O O . GLN A 1 104 ? 42.435 -17.426 -53.472 1.00 55.00 104 GLN A O 1
ATOM 803 N N . SER A 1 105 ? 43.860 -15.726 -53.291 1.00 49.22 105 SER A N 1
ATOM 804 C CA . SER A 1 105 ? 43.175 -14.645 -54.031 1.00 49.22 105 SER A CA 1
ATOM 805 C C . SER A 1 105 ? 43.504 -13.272 -53.441 1.00 49.22 105 SER A C 1
ATOM 807 O O . SER A 1 105 ? 43.040 -12.864 -52.380 1.00 49.22 105 SER A O 1
ATOM 809 N N . SER A 1 106 ? 44.305 -12.525 -54.190 1.00 46.41 106 SER A N 1
ATOM 810 C CA . SER A 1 106 ? 44.374 -11.072 -54.149 1.00 46.41 106 SER A CA 1
ATOM 811 C C . SER A 1 106 ? 43.721 -10.561 -55.434 1.00 46.41 106 SER A C 1
ATOM 813 O O . SER A 1 106 ? 44.144 -10.959 -56.515 1.00 46.41 106 SER A O 1
ATOM 815 N N . ASN A 1 107 ? 42.671 -9.733 -55.336 1.00 45.16 107 ASN A N 1
ATOM 816 C CA . ASN A 1 107 ? 42.368 -8.659 -56.299 1.00 45.16 107 ASN A CA 1
ATOM 817 C C . ASN A 1 107 ? 41.076 -7.873 -55.967 1.00 45.16 107 ASN A C 1
ATOM 819 O O . ASN A 1 107 ? 39.983 -8.419 -56.006 1.00 45.16 107 ASN A O 1
ATOM 823 N N . GLN A 1 108 ? 41.276 -6.569 -55.728 1.00 40.38 108 GLN A N 1
ATOM 824 C CA . GLN A 1 108 ? 40.643 -5.391 -56.364 1.00 40.38 108 GLN A CA 1
ATOM 825 C C . GLN A 1 108 ? 39.128 -5.070 -56.276 1.00 40.38 108 GLN A C 1
ATOM 827 O O . GLN A 1 108 ? 38.271 -5.888 -56.576 1.00 40.38 108 GLN A O 1
ATOM 832 N N . GLY A 1 109 ? 38.876 -3.757 -56.083 1.00 33.44 109 GLY A N 1
ATOM 833 C CA . GLY A 1 109 ? 37.757 -2.955 -56.638 1.00 33.44 109 GLY A CA 1
ATOM 834 C C . GLY A 1 109 ? 36.644 -2.612 -55.628 1.00 33.44 109 GLY A C 1
ATOM 835 O O . GLY A 1 109 ? 36.079 -3.533 -55.065 1.00 33.44 109 GLY A O 1
ATOM 836 N N . ALA A 1 110 ? 36.288 -1.381 -55.219 1.00 32.00 110 ALA A N 1
ATOM 837 C CA . ALA A 1 110 ? 36.091 -0.044 -55.826 1.00 32.00 110 ALA A CA 1
ATOM 838 C C . ALA A 1 110 ? 34.589 0.369 -55.898 1.00 32.00 110 ALA A C 1
ATOM 840 O O . ALA A 1 110 ? 33.844 -0.206 -56.681 1.00 32.00 110 ALA A O 1
ATOM 841 N N . ALA A 1 111 ? 34.242 1.450 -55.160 1.00 31.84 111 ALA A N 1
ATOM 842 C CA . ALA A 1 111 ? 33.143 2.442 -55.346 1.00 31.84 111 ALA A CA 1
ATOM 843 C C . ALA A 1 111 ? 31.650 2.007 -55.194 1.00 31.84 111 ALA A C 1
ATOM 845 O O . ALA A 1 111 ? 31.374 0.813 -55.230 1.00 31.84 111 ALA A O 1
ATOM 846 N N . PRO A 1 112 ? 30.642 2.926 -55.136 1.00 52.06 112 PRO A N 1
ATOM 847 C CA . PRO A 1 112 ? 30.572 4.331 -54.673 1.00 52.06 112 PRO A CA 1
ATOM 848 C C . PRO A 1 112 ? 29.381 4.636 -53.708 1.00 52.06 112 PRO A C 1
ATOM 850 O O . PRO A 1 112 ? 28.579 3.778 -53.350 1.00 52.06 112 PRO A O 1
ATOM 853 N N . ALA A 1 113 ? 29.281 5.914 -53.318 1.00 41.84 113 ALA A N 1
ATOM 854 C CA . ALA A 1 113 ? 28.200 6.573 -52.582 1.00 41.84 113 ALA A CA 1
ATOM 855 C C . ALA A 1 113 ? 26.845 6.638 -53.324 1.00 41.84 113 ALA A C 1
ATOM 857 O O . ALA A 1 113 ? 26.822 6.740 -54.549 1.00 41.84 113 ALA A O 1
ATOM 858 N N . ALA A 1 114 ? 25.736 6.702 -52.572 1.00 42.19 114 ALA A N 1
ATOM 859 C CA . ALA A 1 114 ? 24.479 7.320 -53.008 1.00 42.19 114 ALA A CA 1
ATOM 860 C C . ALA A 1 114 ? 23.586 7.701 -51.812 1.00 42.19 114 ALA A C 1
ATOM 862 O O . ALA A 1 114 ? 23.328 6.902 -50.912 1.00 42.19 114 ALA A O 1
ATOM 863 N N . GLU A 1 115 ? 23.131 8.947 -51.851 1.00 39.75 115 GLU A N 1
ATOM 864 C CA . GLU A 1 115 ? 22.168 9.611 -50.979 1.00 39.75 115 GLU A CA 1
ATOM 865 C C . GLU A 1 115 ? 20.739 9.084 -51.202 1.00 39.75 115 GLU A C 1
ATOM 867 O O . GLU A 1 115 ? 20.392 8.640 -52.300 1.00 39.75 115 GLU A O 1
ATOM 872 N N . ARG A 1 116 ? 19.865 9.214 -50.194 1.00 44.81 116 ARG A N 1
ATOM 873 C CA . ARG A 1 116 ? 18.420 9.321 -50.440 1.00 44.81 116 ARG A CA 1
ATOM 874 C C . ARG A 1 116 ? 17.706 10.071 -49.319 1.00 44.81 116 ARG A C 1
ATOM 876 O O . ARG A 1 116 ? 17.514 9.551 -48.223 1.00 44.81 116 ARG A O 1
ATOM 883 N N . GL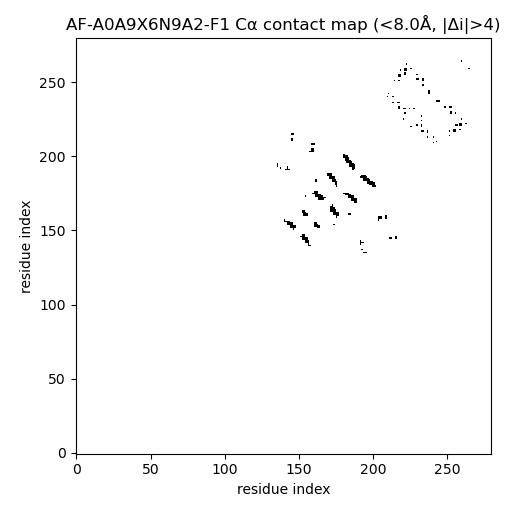U A 1 117 ? 17.307 11.296 -49.643 1.00 41.00 117 GLU A N 1
ATOM 884 C CA . GLU A 1 117 ? 16.247 12.045 -48.974 1.00 41.00 117 GLU A CA 1
ATOM 885 C C . GLU A 1 117 ? 14.873 11.417 -49.281 1.00 41.00 117 GLU A C 1
ATOM 887 O O . GLU A 1 117 ? 14.674 10.810 -50.337 1.00 41.00 117 GLU A O 1
ATOM 892 N N . GLY A 1 118 ? 13.918 11.570 -48.361 1.00 37.34 118 GLY A N 1
ATOM 893 C CA . GLY A 1 118 ? 12.548 11.080 -48.513 1.00 37.34 118 GLY A CA 1
ATOM 894 C C . GLY A 1 118 ? 11.620 11.634 -47.433 1.00 37.34 118 GLY A C 1
ATOM 895 O O . GLY A 1 118 ? 11.699 11.258 -46.269 1.00 37.34 118 GLY A O 1
ATOM 896 N N . SER A 1 119 ? 10.774 12.561 -47.856 1.00 46.09 119 SER A N 1
ATOM 897 C CA . SER A 1 119 ? 9.957 13.520 -47.115 1.00 46.09 119 SER A CA 1
ATOM 898 C C . SER A 1 119 ? 8.547 13.011 -46.744 1.00 46.09 119 SER A C 1
ATOM 900 O O . SER A 1 119 ? 7.980 12.198 -47.459 1.00 46.09 119 SER A O 1
ATOM 902 N N . GLN A 1 120 ? 7.981 13.609 -45.681 1.00 41.34 120 GLN A N 1
ATOM 903 C CA . GLN A 1 120 ? 6.593 14.119 -45.507 1.00 41.34 120 GLN A CA 1
ATOM 904 C C . GLN A 1 120 ? 5.333 13.234 -45.707 1.00 41.34 120 GLN A C 1
ATOM 906 O O . GLN A 1 120 ? 5.066 12.764 -46.802 1.00 41.34 120 GLN A O 1
ATOM 911 N N . SER A 1 121 ? 4.455 13.235 -44.681 1.00 43.03 121 SER A N 1
ATOM 912 C CA . SER A 1 121 ? 2.980 13.479 -44.738 1.00 43.03 121 SER A CA 1
ATOM 913 C C . SER A 1 121 ? 2.402 13.364 -43.303 1.00 43.03 121 SER A C 1
ATOM 915 O O . SER A 1 121 ? 2.582 12.326 -42.674 1.00 43.03 121 SER A O 1
ATOM 917 N N . THR A 1 122 ? 1.974 14.410 -42.580 1.00 45.69 122 THR A N 1
ATOM 918 C CA . THR A 1 122 ? 0.653 15.099 -42.561 1.00 45.69 122 THR A CA 1
ATOM 919 C C . THR A 1 122 ? -0.587 14.238 -42.821 1.00 45.69 122 THR A C 1
ATOM 921 O O . THR A 1 122 ? -0.766 13.796 -43.944 1.00 45.69 122 THR A O 1
ATOM 924 N N . ASP A 1 123 ? -1.426 14.071 -41.784 1.00 43.75 123 ASP A N 1
ATOM 925 C CA . ASP A 1 123 ? -2.906 14.207 -41.772 1.00 43.75 123 ASP A CA 1
ATOM 926 C C . ASP A 1 123 ? -3.401 13.898 -40.338 1.00 43.75 123 ASP A C 1
ATOM 928 O O . ASP A 1 123 ? -3.182 12.815 -39.808 1.00 43.75 123 ASP A O 1
ATOM 932 N N . GLN A 1 124 ? -3.789 14.874 -39.505 1.00 47.22 124 GLN A N 1
ATOM 933 C CA . GLN A 1 124 ? -5.110 15.522 -39.426 1.00 47.22 124 GLN A CA 1
ATOM 934 C C . GLN A 1 124 ? -6.303 14.570 -39.606 1.00 47.22 124 GLN A C 1
ATOM 936 O O . GLN A 1 124 ? -6.739 14.325 -40.719 1.00 47.22 124 GLN A O 1
ATOM 941 N N . SER A 1 125 ? -6.913 14.135 -38.497 1.00 42.12 125 SER A N 1
ATOM 942 C CA . SER A 1 125 ? -8.364 13.919 -38.449 1.00 42.12 125 SER A CA 1
ATOM 943 C C . SER A 1 125 ? -8.855 13.881 -37.005 1.00 42.12 125 SER A C 1
ATOM 945 O O . SER A 1 125 ? -8.572 12.970 -36.231 1.00 42.12 125 SER A O 1
ATOM 947 N N . THR A 1 126 ? -9.592 14.925 -36.662 1.00 53.22 126 THR A N 1
ATOM 948 C CA . THR A 1 126 ? -10.467 15.051 -35.504 1.00 53.22 126 THR A CA 1
ATOM 949 C C . THR A 1 126 ? -11.518 13.945 -35.483 1.00 53.22 126 THR A C 1
ATOM 951 O O . THR A 1 126 ? -12.237 13.789 -36.464 1.00 53.22 126 THR A O 1
ATOM 954 N N . ASP A 1 127 ? -11.703 13.279 -34.344 1.00 36.81 127 ASP A N 1
ATOM 955 C CA . ASP A 1 127 ? -13.030 12.768 -34.004 1.00 36.81 127 ASP A CA 1
ATOM 956 C C . ASP A 1 127 ? -13.323 13.020 -32.523 1.00 36.81 127 ASP A C 1
ATOM 958 O O . ASP A 1 127 ? -12.900 12.318 -31.601 1.00 36.81 127 ASP A O 1
ATOM 962 N N . PHE A 1 128 ? -13.957 14.167 -32.318 1.00 50.25 128 PHE A N 1
ATOM 963 C CA . PHE A 1 128 ? -14.504 14.638 -31.066 1.00 50.25 128 PHE A CA 1
ATOM 964 C C . PHE A 1 128 ? -15.981 14.242 -31.094 1.00 50.25 128 PHE A C 1
ATOM 966 O O . PHE A 1 128 ? -16.697 14.615 -32.019 1.00 50.25 128 PHE A O 1
ATOM 973 N N . THR A 1 129 ? -16.441 13.592 -30.023 1.00 47.53 129 THR A N 1
ATOM 974 C CA . THR A 1 129 ? -17.849 13.285 -29.692 1.00 47.53 129 THR A CA 1
ATOM 975 C C . THR A 1 129 ? -18.365 11.901 -30.096 1.00 47.53 129 THR A C 1
ATOM 977 O O . THR A 1 129 ? -19.226 11.783 -30.951 1.00 47.53 129 THR A O 1
ATOM 980 N N . LEU A 1 130 ? -18.013 10.877 -29.310 1.00 42.56 130 LEU A N 1
ATOM 981 C CA . LEU A 1 130 ? -18.996 9.886 -28.848 1.00 42.56 130 LEU A CA 1
ATOM 982 C C . LEU A 1 130 ? -18.659 9.470 -27.409 1.00 42.56 130 LEU A C 1
ATOM 984 O O . LEU A 1 130 ? -17.972 8.480 -27.161 1.00 42.56 130 LEU A O 1
ATOM 988 N N . ILE A 1 131 ? -19.171 10.234 -26.436 1.00 47.84 131 ILE A N 1
ATOM 989 C CA . ILE A 1 131 ? -19.321 9.766 -25.054 1.00 47.84 131 ILE A CA 1
ATOM 990 C C . ILE A 1 131 ? -20.360 8.643 -25.109 1.00 47.84 131 ILE A C 1
ATOM 992 O O . ILE A 1 131 ? -21.563 8.874 -25.002 1.00 47.84 131 ILE A O 1
ATOM 996 N N . ARG A 1 132 ? -19.899 7.411 -25.340 1.00 43.59 132 ARG A N 1
ATOM 997 C CA . ARG A 1 132 ? -20.709 6.230 -25.069 1.00 43.59 132 ARG A CA 1
ATOM 998 C C . ARG A 1 132 ? -20.913 6.179 -23.559 1.00 43.59 132 ARG A C 1
ATOM 1000 O O . ARG A 1 132 ? -19.961 5.980 -22.809 1.00 43.59 132 ARG A O 1
ATOM 1007 N N . LEU A 1 133 ? -22.164 6.322 -23.131 1.00 42.72 133 LEU A N 1
ATOM 1008 C CA . LEU A 1 133 ? -22.659 5.735 -21.889 1.00 42.72 133 LEU A CA 1
ATOM 1009 C C . LEU A 1 133 ? -22.490 4.215 -22.021 1.00 42.72 133 LEU A C 1
ATOM 1011 O O . LEU A 1 133 ? -23.410 3.501 -22.413 1.00 42.72 133 LEU A O 1
ATOM 1015 N N . VAL A 1 134 ? -21.264 3.735 -21.812 1.00 45.88 134 VAL A N 1
ATOM 1016 C CA . VAL A 1 134 ? -20.986 2.313 -21.662 1.00 45.88 134 VAL A CA 1
ATOM 1017 C C . VAL A 1 134 ? -21.567 1.948 -20.295 1.00 45.88 134 VAL A C 1
ATOM 1019 O O . VAL A 1 134 ? -21.094 2.492 -19.297 1.00 45.88 134 VAL A O 1
ATOM 1022 N N . PRO A 1 135 ? -22.615 1.106 -20.211 1.00 42.66 135 PRO A N 1
ATOM 1023 C CA . PRO A 1 135 ? -23.044 0.575 -18.922 1.00 42.66 135 PRO A CA 1
ATOM 1024 C C . PRO A 1 135 ? -21.829 -0.097 -18.273 1.00 42.66 135 PRO A C 1
ATOM 1026 O O . PRO A 1 135 ? -21.073 -0.739 -19.011 1.00 42.66 135 PRO A O 1
ATOM 1029 N N . PRO A 1 136 ? -21.604 0.062 -16.955 1.00 47.44 136 PRO A N 1
ATOM 1030 C CA . PRO A 1 136 ? -20.397 -0.420 -16.300 1.00 47.44 136 PRO A CA 1
ATOM 1031 C C . PRO A 1 136 ? -20.329 -1.935 -16.469 1.00 47.44 136 PRO A C 1
ATOM 1033 O O . PRO A 1 136 ? -20.966 -2.703 -15.752 1.00 47.44 136 PRO A O 1
ATOM 1036 N N . ARG A 1 137 ? -19.575 -2.380 -17.475 1.00 38.88 137 ARG A N 1
ATOM 1037 C CA . ARG A 1 137 ? -19.061 -3.737 -17.486 1.00 38.88 137 ARG A CA 1
ATOM 1038 C C . ARG A 1 137 ? -18.074 -3.757 -16.328 1.00 38.88 137 ARG A C 1
ATOM 1040 O O . ARG A 1 137 ? -17.215 -2.877 -16.305 1.00 38.88 137 ARG A O 1
ATOM 1047 N N . PRO A 1 138 ? -18.171 -4.701 -15.383 1.00 46.56 138 PRO A N 1
ATOM 1048 C CA . PRO A 1 138 ? -17.111 -4.903 -14.415 1.00 46.56 138 PRO A CA 1
ATOM 1049 C C . PRO A 1 138 ? -15.903 -5.462 -15.177 1.00 46.56 138 PRO A C 1
ATOM 1051 O O . PRO A 1 138 ? -15.661 -6.666 -15.203 1.00 46.56 138 PRO A O 1
ATOM 1054 N N . SER A 1 139 ? -15.166 -4.591 -15.872 1.00 46.75 139 SER A N 1
ATOM 1055 C CA . SER A 1 139 ? -13.761 -4.832 -16.149 1.00 46.75 139 SER A CA 1
ATOM 1056 C C . SER A 1 139 ? -13.128 -5.060 -14.788 1.00 46.75 139 SER A C 1
ATOM 1058 O O . SER A 1 139 ? -13.299 -4.260 -13.872 1.00 46.75 139 SER A O 1
ATOM 1060 N N . SER A 1 140 ? -12.493 -6.214 -14.638 1.00 53.00 140 SER A N 1
ATOM 1061 C CA . SER A 1 140 ? -11.951 -6.814 -13.416 1.00 53.00 140 SER A CA 1
ATOM 1062 C C . SER A 1 140 ? -10.783 -6.032 -12.789 1.00 53.00 140 SER A C 1
ATOM 1064 O O . SER A 1 140 ? -9.841 -6.614 -12.259 1.00 53.00 140 SER A O 1
ATOM 1066 N N . SER A 1 141 ? -10.820 -4.709 -12.885 1.00 64.75 141 SER A N 1
ATOM 1067 C CA . SER A 1 141 ? -9.858 -3.758 -12.363 1.00 64.75 141 SER A CA 1
ATOM 1068 C C . SER A 1 141 ? -10.352 -3.281 -11.001 1.00 64.75 141 SER A C 1
ATOM 1070 O O . SER A 1 141 ? -11.168 -2.367 -10.906 1.00 64.75 141 SER A O 1
ATOM 1072 N N . THR A 1 142 ? -9.888 -3.922 -9.930 1.00 80.12 142 THR A N 1
ATOM 1073 C CA . THR A 1 142 ? -10.261 -3.540 -8.563 1.00 80.12 142 THR A CA 1
ATOM 1074 C C . THR A 1 142 ? -9.736 -2.140 -8.250 1.00 80.12 142 THR A C 1
ATOM 1076 O O . THR A 1 142 ? -8.523 -1.919 -8.182 1.00 80.12 142 THR A O 1
ATOM 1079 N N . LEU A 1 143 ? -10.651 -1.192 -8.042 1.00 89.44 143 LEU A N 1
ATOM 1080 C CA . LEU A 1 143 ? -10.327 0.146 -7.570 1.00 89.44 143 LEU A CA 1
ATOM 1081 C C . LEU A 1 143 ? -9.814 0.061 -6.129 1.00 89.44 143 LEU A C 1
ATOM 1083 O O . LEU A 1 143 ? -10.493 -0.45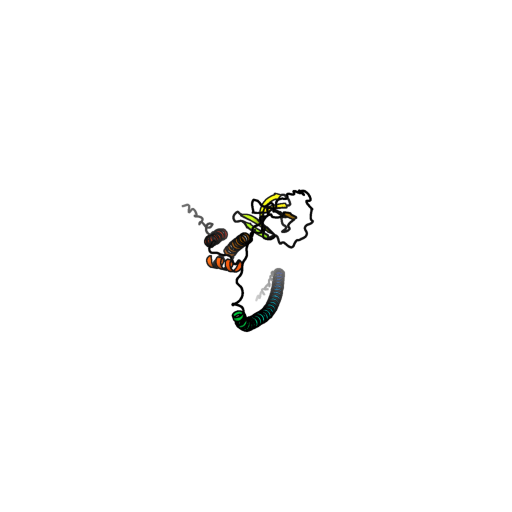5 -5.246 1.00 89.44 143 LEU A O 1
ATOM 1087 N N . ARG A 1 144 ? -8.609 0.573 -5.883 1.00 91.50 144 ARG A N 1
ATOM 1088 C CA . ARG A 1 144 ? -7.998 0.605 -4.547 1.00 91.50 144 ARG A CA 1
ATOM 1089 C C . ARG A 1 144 ? -7.799 2.042 -4.092 1.00 91.50 144 ARG A C 1
ATOM 1091 O O . ARG A 1 144 ? -7.605 2.942 -4.907 1.00 91.50 144 ARG A O 1
ATOM 1098 N N . PHE A 1 145 ? -7.801 2.265 -2.783 1.00 92.31 145 PHE A N 1
ATOM 1099 C CA . PHE A 1 145 ? -7.554 3.584 -2.210 1.00 92.31 145 PHE A CA 1
ATOM 1100 C C . PHE A 1 145 ? -6.315 3.579 -1.331 1.00 92.31 145 PHE A C 1
ATOM 1102 O O . PHE A 1 145 ? -6.120 2.698 -0.502 1.00 92.31 145 PHE A O 1
ATOM 1109 N N . LEU A 1 146 ? -5.504 4.617 -1.500 1.00 91.75 146 LEU A N 1
ATOM 1110 C CA . LEU A 1 146 ? -4.337 4.908 -0.695 1.00 91.75 146 LEU A CA 1
ATOM 1111 C C . LEU A 1 146 ? -4.546 6.262 0.011 1.00 91.75 146 LEU A C 1
ATOM 1113 O O . LEU A 1 146 ? -4.758 7.290 -0.630 1.00 91.75 146 LEU A O 1
ATOM 1117 N N . ASP A 1 147 ? -4.413 6.305 1.330 1.00 90.56 147 ASP A N 1
ATOM 1118 C CA . ASP A 1 147 ? -4.189 7.535 2.091 1.00 90.56 147 ASP A CA 1
ATOM 1119 C C . ASP A 1 147 ? -2.958 8.343 1.647 1.00 90.56 147 ASP A C 1
ATOM 1121 O O . ASP A 1 147 ? -1.824 7.862 1.532 1.00 90.56 147 ASP A O 1
ATOM 1125 N N . SER A 1 148 ? -3.176 9.642 1.480 1.00 86.75 148 SER A N 1
ATOM 1126 C CA . SER A 1 148 ? -2.149 10.646 1.236 1.00 86.75 148 SER A CA 1
ATOM 1127 C C . SER A 1 148 ? -1.550 11.152 2.549 1.00 86.75 148 SER A C 1
ATOM 1129 O O . SER A 1 148 ? -2.214 11.241 3.578 1.00 86.75 148 SER A O 1
ATOM 1131 N N . SER A 1 149 ? -0.293 11.603 2.511 1.00 76.62 149 SER A N 1
ATOM 1132 C CA . SER A 1 149 ? 0.376 12.227 3.664 1.00 76.62 149 SER A CA 1
ATOM 1133 C C . SER A 1 149 ? -0.280 13.525 4.149 1.00 76.62 149 SER A C 1
ATOM 1135 O O . SER A 1 149 ? 0.007 13.959 5.259 1.00 76.62 149 SER A O 1
ATOM 1137 N N . ARG A 1 150 ? -1.140 14.139 3.329 1.00 79.38 150 ARG A N 1
ATOM 1138 C CA . ARG A 1 150 ? -1.871 15.380 3.633 1.00 79.38 150 ARG A CA 1
ATOM 1139 C C . ARG A 1 150 ? -3.346 15.144 3.998 1.00 79.38 150 ARG A C 1
ATOM 1141 O O . ARG A 1 150 ? -4.139 16.067 3.887 1.00 79.38 150 ARG A O 1
ATOM 1148 N N . GLY A 1 151 ? -3.732 13.912 4.343 1.00 78.81 151 GLY A N 1
ATOM 1149 C CA . GLY A 1 151 ? -5.106 13.585 4.759 1.00 78.81 151 GLY A CA 1
ATOM 1150 C C . GLY A 1 151 ? -6.132 13.462 3.623 1.00 78.81 151 GLY A C 1
ATOM 1151 O O . GLY A 1 151 ? -7.326 13.359 3.874 1.00 78.81 151 GLY A O 1
ATOM 1152 N N . GLY A 1 152 ? -5.692 13.473 2.361 1.00 87.00 152 GLY A N 1
ATOM 1153 C CA . GLY A 1 152 ? -6.544 13.144 1.211 1.00 87.00 152 GLY A CA 1
ATOM 1154 C C . GLY A 1 152 ? -6.507 11.653 0.862 1.00 87.00 152 GLY A C 1
ATOM 1155 O O . GLY A 1 152 ? -5.611 10.943 1.307 1.00 87.00 152 GLY A O 1
ATOM 1156 N N . ARG A 1 153 ? -7.415 11.195 -0.008 1.00 90.38 153 ARG A N 1
ATOM 1157 C CA . ARG A 1 153 ? -7.343 9.861 -0.630 1.00 90.38 153 ARG A CA 1
ATOM 1158 C C . ARG A 1 153 ? -6.785 9.941 -2.044 1.00 90.38 153 ARG A C 1
ATOM 1160 O O . ARG A 1 153 ? -6.993 10.926 -2.757 1.00 90.38 153 ARG A O 1
ATOM 1167 N N . VAL A 1 154 ? -6.094 8.886 -2.435 1.00 93.81 154 VAL A N 1
ATOM 1168 C CA . VAL A 1 154 ? -5.562 8.646 -3.771 1.00 93.81 154 VAL A CA 1
ATOM 1169 C C . VAL A 1 154 ? -6.220 7.371 -4.271 1.00 93.81 154 VAL A C 1
ATOM 1171 O O . VAL A 1 154 ? -6.138 6.351 -3.598 1.00 93.81 154 VAL A O 1
ATOM 1174 N N . ALA A 1 155 ? -6.884 7.431 -5.416 1.00 94.12 155 ALA A N 1
ATOM 1175 C CA . ALA A 1 155 ? -7.432 6.239 -6.048 1.00 94.12 155 ALA A CA 1
ATOM 1176 C C . ALA A 1 155 ? -6.354 5.570 -6.908 1.00 94.12 155 ALA A C 1
ATOM 1178 O O . ALA A 1 155 ? -5.514 6.262 -7.491 1.00 94.12 155 ALA A O 1
ATOM 1179 N N . VAL A 1 156 ? -6.375 4.245 -6.980 1.00 93.94 156 VAL A N 1
ATOM 1180 C CA . VAL A 1 156 ? -5.464 3.419 -7.771 1.00 93.94 156 VAL A CA 1
ATOM 1181 C C . VAL A 1 156 ? -6.294 2.488 -8.638 1.00 93.94 156 VAL A C 1
ATOM 1183 O O . VAL A 1 156 ? -7.109 1.727 -8.120 1.00 93.94 156 VAL A O 1
ATOM 1186 N N . LEU A 1 157 ? -6.079 2.556 -9.947 1.00 92.69 157 LEU A N 1
ATOM 1187 C CA . LEU A 1 157 ? -6.758 1.718 -10.930 1.00 92.69 157 LEU A CA 1
ATOM 1188 C C . LEU A 1 157 ? -5.789 1.410 -12.069 1.00 92.69 157 LEU A C 1
ATOM 1190 O O . LEU A 1 157 ? -5.229 2.346 -12.640 1.00 92.69 157 LEU A O 1
ATOM 1194 N N . ASN A 1 158 ? -5.605 0.126 -12.391 1.00 90.31 158 ASN A N 1
ATOM 1195 C CA . ASN A 1 158 ? -4.682 -0.336 -13.439 1.00 90.31 158 ASN A CA 1
ATOM 1196 C C . ASN A 1 158 ? -3.268 0.267 -13.289 1.00 90.31 158 ASN A C 1
ATOM 1198 O O . ASN A 1 158 ? -2.706 0.787 -14.243 1.00 90.31 158 ASN A O 1
ATOM 1202 N N . ASP A 1 159 ? -2.742 0.290 -12.060 1.00 91.31 159 ASP A N 1
ATOM 1203 C CA . ASP A 1 159 ? -1.448 0.887 -11.678 1.00 91.31 159 ASP A CA 1
ATOM 1204 C C . ASP A 1 159 ? -1.302 2.407 -11.896 1.00 91.31 159 ASP A C 1
ATOM 1206 O O . ASP A 1 159 ? -0.263 3.002 -11.595 1.00 91.31 159 ASP A O 1
ATOM 1210 N N . PHE A 1 160 ? -2.370 3.089 -12.313 1.00 93.81 160 PHE A N 1
ATOM 1211 C CA . PHE A 1 160 ? -2.434 4.545 -12.349 1.00 93.81 160 PHE A CA 1
ATOM 1212 C C . PHE A 1 160 ? -2.925 5.106 -11.021 1.00 93.81 160 PHE A C 1
ATOM 1214 O O . PHE A 1 160 ? -3.862 4.596 -10.408 1.00 93.81 160 PHE A O 1
ATOM 1221 N N . MET A 1 161 ? -2.323 6.218 -10.597 1.00 94.81 161 MET A N 1
ATOM 1222 C CA . MET A 1 161 ? -2.726 6.940 -9.394 1.00 94.81 161 MET A CA 1
ATOM 1223 C C . MET A 1 161 ? -3.496 8.214 -9.732 1.00 94.81 161 MET A C 1
ATOM 1225 O O . MET A 1 161 ? -3.046 9.045 -10.530 1.00 94.81 161 MET A O 1
ATOM 1229 N N . TYR A 1 162 ? -4.591 8.435 -9.012 1.00 95.00 162 TYR A N 1
ATOM 1230 C CA . TYR A 1 162 ? -5.473 9.577 -9.199 1.00 95.00 162 TYR A CA 1
ATOM 1231 C C . TYR A 1 162 ? -5.671 10.358 -7.903 1.00 95.00 162 TYR A C 1
ATOM 1233 O O . TYR A 1 162 ? -5.782 9.802 -6.813 1.00 95.00 162 TYR A O 1
ATOM 1241 N N . THR A 1 163 ? -5.765 11.676 -8.023 1.00 94.69 163 THR A N 1
ATOM 1242 C CA . THR A 1 163 ? -6.167 12.576 -6.934 1.00 94.69 163 THR A CA 1
ATOM 1243 C C . THR A 1 163 ? -7.577 13.083 -7.165 1.00 94.69 163 THR A C 1
ATOM 1245 O O . THR A 1 163 ? -7.989 13.278 -8.310 1.00 94.69 163 THR A O 1
ATOM 1248 N N . VAL A 1 164 ? -8.300 13.351 -6.080 1.00 94.19 164 VAL A N 1
ATOM 1249 C CA . VAL A 1 164 ? -9.624 13.977 -6.146 1.00 94.19 164 VAL A CA 1
ATOM 1250 C C . VAL A 1 164 ? -9.526 15.311 -6.889 1.00 94.19 164 VAL A C 1
ATOM 1252 O O . VAL A 1 164 ? -8.738 16.177 -6.512 1.00 94.19 164 VAL A O 1
ATOM 1255 N N . HIS A 1 165 ? -10.331 15.471 -7.937 1.00 93.94 165 HIS A N 1
ATOM 1256 C CA . HIS A 1 165 ? -10.463 16.722 -8.677 1.00 93.94 165 HIS A CA 1
ATOM 1257 C C . HIS A 1 165 ? -11.691 17.500 -8.204 1.00 93.94 165 HIS A C 1
ATOM 1259 O O . HIS A 1 165 ? -11.569 18.624 -7.727 1.00 93.94 165 HIS A O 1
ATOM 1265 N N . LYS A 1 166 ? -12.873 16.878 -8.289 1.00 93.75 166 LYS A N 1
ATOM 1266 C CA . LYS A 1 166 ? -14.144 17.479 -7.876 1.00 93.75 166 LYS A CA 1
ATOM 1267 C C . LYS A 1 166 ? -15.032 16.425 -7.231 1.00 93.75 166 LYS A C 1
ATOM 1269 O O . LYS A 1 166 ? -15.192 15.332 -7.766 1.00 93.75 166 LYS A O 1
ATOM 1274 N N . LYS A 1 167 ? -15.646 16.774 -6.103 1.00 93.94 167 LYS A N 1
ATOM 1275 C CA . LYS A 1 167 ? -16.727 15.993 -5.495 1.00 93.94 167 LYS A CA 1
ATOM 1276 C C . LYS A 1 167 ? -18.052 16.617 -5.920 1.00 93.94 167 LYS A C 1
ATOM 1278 O O . LYS A 1 167 ? -18.213 17.831 -5.843 1.00 93.94 167 LYS A O 1
ATOM 1283 N N . SER A 1 168 ? -18.966 15.817 -6.444 1.00 92.25 168 SER A N 1
ATOM 1284 C CA . SER A 1 168 ? -20.327 16.228 -6.791 1.00 92.25 168 SER A CA 1
ATOM 1285 C C . SER A 1 168 ? -21.315 15.271 -6.120 1.00 92.25 168 SER A C 1
ATOM 1287 O O . SER A 1 168 ? -20.933 14.142 -5.801 1.00 92.25 168 SER A O 1
ATOM 1289 N N . PRO A 1 169 ? -22.568 15.686 -5.878 1.00 90.75 169 PRO A N 1
ATOM 1290 C CA . PRO A 1 169 ? -23.588 14.776 -5.366 1.00 90.75 169 PRO A CA 1
ATOM 1291 C C . PRO A 1 169 ? -23.694 13.552 -6.285 1.00 90.75 169 PRO A C 1
ATOM 1293 O O . PRO A 1 169 ? -23.875 13.701 -7.492 1.00 90.75 169 PRO A O 1
ATOM 1296 N N . GLY A 1 170 ? -23.480 12.356 -5.735 1.00 88.25 170 GLY A N 1
ATOM 1297 C CA . GLY A 1 170 ? -23.548 11.098 -6.484 1.00 88.25 170 GLY A CA 1
ATOM 1298 C C . GLY A 1 170 ? -22.331 10.742 -7.349 1.00 88.25 170 GLY A C 1
ATOM 1299 O O . GLY A 1 170 ? -22.339 9.671 -7.945 1.00 88.25 170 GLY A O 1
ATOM 1300 N N . LYS A 1 171 ? -21.267 11.563 -7.415 1.00 92.44 171 LYS A N 1
ATOM 1301 C CA . LYS A 1 171 ? -20.021 11.178 -8.111 1.00 92.44 171 LYS A CA 1
ATOM 1302 C C . LYS A 1 171 ? -18.776 11.903 -7.620 1.00 92.44 171 LYS A C 1
ATOM 1304 O O . LYS A 1 171 ? -18.789 13.105 -7.347 1.00 92.44 171 LYS A O 1
ATOM 1309 N N . ILE A 1 172 ? -17.655 11.197 -7.602 1.00 93.75 172 ILE A N 1
ATOM 1310 C CA . ILE A 1 172 ? -16.336 11.781 -7.364 1.00 93.75 172 ILE A CA 1
ATOM 1311 C C . ILE A 1 172 ? -15.553 11.704 -8.667 1.00 93.75 172 ILE A C 1
ATOM 1313 O O . ILE A 1 172 ? -15.347 10.626 -9.213 1.00 93.75 172 ILE A O 1
ATOM 1317 N N . SER A 1 173 ? -15.128 12.860 -9.175 1.00 94.25 173 SER A N 1
ATOM 1318 C CA . SER A 1 173 ? -14.225 12.946 -10.318 1.00 94.25 173 SER A CA 1
ATOM 1319 C C . SER A 1 173 ? -12.790 12.984 -9.818 1.00 94.25 173 SER A C 1
ATOM 1321 O O . SER A 1 173 ? -12.410 13.832 -9.001 1.00 94.25 173 SER A O 1
ATOM 1323 N N . TRP A 1 174 ? -11.994 12.068 -10.344 1.00 95.75 174 TRP A N 1
ATOM 1324 C CA . TRP A 1 174 ? -10.583 11.906 -10.061 1.00 95.75 174 TRP A CA 1
ATOM 1325 C C . TRP A 1 174 ? -9.778 12.242 -11.311 1.00 95.75 174 TRP A C 1
ATOM 1327 O O . TRP A 1 174 ? -10.178 11.922 -12.430 1.00 95.75 174 TRP A O 1
ATOM 1337 N N . ARG A 1 175 ? -8.622 12.873 -11.120 1.00 95.94 175 ARG A N 1
ATOM 1338 C CA . ARG A 1 175 ? -7.669 13.185 -12.192 1.00 95.94 175 ARG A CA 1
ATOM 1339 C C . ARG A 1 175 ? -6.352 12.468 -11.953 1.00 95.94 175 ARG A C 1
ATOM 1341 O O . ARG A 1 175 ? -5.960 12.309 -10.795 1.00 95.94 175 ARG A O 1
ATOM 1348 N N . CYS A 1 176 ? -5.656 12.096 -13.022 1.00 95.75 176 CYS A N 1
ATOM 1349 C CA . CYS A 1 176 ? -4.309 11.547 -12.922 1.00 95.75 176 CYS A CA 1
ATOM 1350 C C . CYS A 1 176 ? -3.371 12.500 -12.153 1.00 95.75 176 CYS A C 1
ATOM 1352 O O . CYS A 1 176 ? -3.492 13.727 -12.230 1.00 95.75 176 CYS A O 1
ATOM 1354 N N . ILE A 1 177 ? -2.423 11.932 -11.401 1.00 94.06 177 ILE A N 1
ATOM 1355 C CA . ILE A 1 177 ? -1.388 12.687 -10.677 1.00 94.06 177 ILE A CA 1
ATOM 1356 C C . ILE A 1 177 ? -0.415 13.407 -11.623 1.00 94.06 177 ILE A C 1
ATOM 1358 O O . ILE A 1 177 ? 0.174 14.426 -11.247 1.00 94.06 177 ILE A O 1
ATOM 1362 N N . VAL A 1 178 ? -0.218 12.893 -12.838 1.00 94.25 178 VAL A N 1
ATOM 1363 C CA . VAL A 1 178 ? 0.662 13.508 -13.837 1.00 94.25 178 VAL A CA 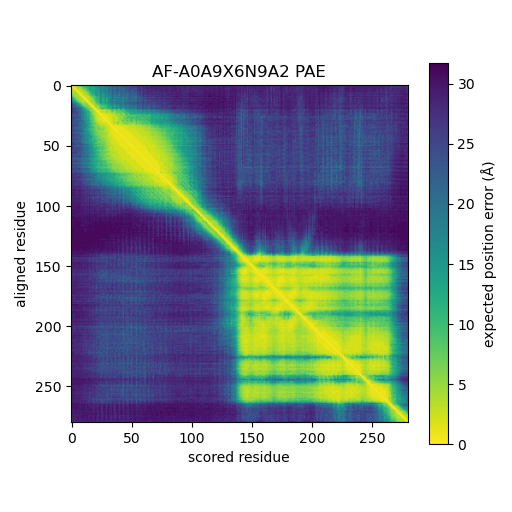1
ATOM 1364 C C . VAL A 1 178 ? -0.019 14.755 -14.404 1.00 94.25 178 VAL A C 1
ATOM 1366 O O . VAL A 1 178 ? -1.072 14.673 -15.027 1.00 94.25 178 VAL A O 1
ATOM 1369 N N . ARG A 1 179 ? 0.584 15.938 -14.205 1.00 89.56 179 ARG A N 1
ATOM 1370 C CA . ARG A 1 179 ? -0.056 17.237 -14.513 1.00 89.56 179 ARG A CA 1
ATOM 1371 C C . ARG A 1 179 ? -0.496 17.409 -15.969 1.00 89.56 179 ARG A C 1
ATOM 1373 O O . ARG A 1 179 ? -1.487 18.092 -16.201 1.00 89.56 179 ARG A O 1
ATOM 1380 N N . LYS A 1 180 ? 0.250 16.836 -16.918 1.00 92.75 180 LYS A N 1
ATOM 1381 C CA . LYS A 1 180 ? -0.029 16.921 -18.361 1.00 92.75 180 LYS A CA 1
ATOM 1382 C C . LYS A 1 180 ? -0.947 15.801 -18.869 1.00 92.75 180 LYS A C 1
ATOM 1384 O O . LYS A 1 180 ? -1.337 15.827 -20.027 1.00 92.75 180 LYS A O 1
ATOM 1389 N N . CYS A 1 181 ? -1.300 14.837 -18.018 1.00 95.31 181 CYS A N 1
ATOM 1390 C CA . CYS A 1 181 ? -2.162 13.731 -18.406 1.00 95.31 181 CYS A CA 1
ATOM 1391 C C . CYS A 1 181 ? -3.640 14.148 -18.387 1.00 95.31 181 CYS A C 1
ATOM 1393 O O . CYS A 1 181 ? -4.091 14.842 -17.470 1.00 95.31 181 CYS A O 1
ATOM 1395 N N . ARG A 1 182 ? -4.393 13.692 -19.397 1.00 94.00 182 ARG A N 1
ATOM 1396 C CA . ARG A 1 182 ? -5.856 13.855 -19.505 1.00 94.00 182 ARG A CA 1
ATOM 1397 C C . ARG A 1 182 ? -6.641 12.696 -18.878 1.00 94.00 182 ARG A C 1
ATOM 1399 O O . ARG A 1 182 ? -7.862 12.781 -18.782 1.00 94.00 182 ARG A O 1
ATOM 1406 N N . GLY A 1 183 ? -5.943 11.654 -18.432 1.00 93.44 183 GLY A N 1
ATOM 1407 C CA . GLY A 1 183 ? -6.530 10.490 -17.788 1.00 93.44 183 GLY A CA 1
ATOM 1408 C C . GLY A 1 183 ? -7.217 10.838 -16.471 1.00 93.44 183 GLY A C 1
ATOM 1409 O O . GLY A 1 183 ? -6.784 11.706 -15.699 1.00 93.44 183 GLY A O 1
ATOM 1410 N N . GLY A 1 184 ? -8.314 10.146 -16.202 1.00 93.75 184 GLY A N 1
ATOM 1411 C CA . GLY A 1 184 ? -9.178 10.416 -15.065 1.00 93.75 184 GLY A CA 1
ATOM 1412 C C . GLY A 1 184 ? -10.217 9.327 -14.895 1.00 93.75 184 GLY A C 1
ATOM 1413 O O . GLY A 1 184 ? -10.477 8.566 -15.819 1.00 93.75 184 GLY A O 1
ATOM 1414 N N . ILE A 1 185 ? -10.808 9.262 -13.709 1.00 94.69 185 ILE A N 1
ATOM 1415 C CA . ILE A 1 185 ? -11.871 8.301 -13.421 1.00 94.69 185 ILE A CA 1
ATOM 1416 C C . ILE A 1 185 ? -13.031 8.983 -12.707 1.00 94.69 185 ILE A C 1
ATOM 1418 O O . ILE A 1 185 ? -12.859 10.027 -12.068 1.00 94.69 185 ILE A O 1
ATOM 1422 N N . GLN A 1 186 ? -14.225 8.410 -12.811 1.00 93.31 186 GLN A N 1
ATOM 1423 C CA . GLN A 1 186 ? -15.375 8.801 -11.998 1.00 93.31 186 GLN A CA 1
ATOM 1424 C C . GLN A 1 186 ? -15.864 7.608 -11.193 1.00 93.31 186 GLN A C 1
ATOM 1426 O O . GLN A 1 186 ? -15.988 6.518 -11.737 1.00 93.31 186 GLN A O 1
ATOM 1431 N N . THR A 1 187 ? -16.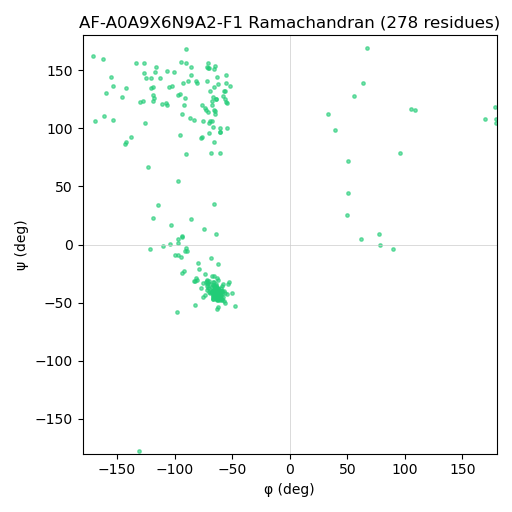146 7.820 -9.912 1.00 92.25 187 THR A N 1
ATOM 1432 C CA . THR A 1 187 ? -16.619 6.766 -9.003 1.00 92.25 187 THR A CA 1
ATOM 1433 C C . THR A 1 187 ? -17.913 7.203 -8.327 1.00 92.25 187 THR A C 1
ATOM 1435 O O . THR A 1 187 ? -18.099 8.401 -8.065 1.00 92.25 187 THR A O 1
ATOM 1438 N N . SER A 1 188 ? -18.803 6.255 -8.033 1.00 89.19 188 SER A N 1
ATOM 1439 C CA . SER A 1 188 ? -19.962 6.486 -7.166 1.00 89.19 188 SER A CA 1
ATOM 1440 C C . SER A 1 188 ? -19.490 6.639 -5.708 1.00 89.19 188 SER A C 1
ATOM 1442 O O . SER A 1 188 ? -18.548 5.975 -5.276 1.00 89.19 188 SER A O 1
ATOM 1444 N N . PRO A 1 189 ? -20.066 7.559 -4.915 1.00 81.81 189 PRO A N 1
ATOM 1445 C CA . PRO A 1 189 ? -19.787 7.628 -3.488 1.00 81.81 189 PRO A CA 1
ATOM 1446 C C . PRO A 1 189 ? -20.272 6.349 -2.795 1.00 81.81 189 PRO A C 1
ATOM 1448 O O . PRO A 1 189 ? -21.447 6.020 -2.896 1.00 81.81 189 PRO A O 1
ATOM 1451 N N . GLY A 1 190 ? -19.388 5.671 -2.061 1.00 78.38 190 GLY A N 1
ATOM 1452 C CA . GLY A 1 190 ? -19.740 4.480 -1.275 1.00 78.38 190 GLY A CA 1
ATOM 1453 C C . GLY A 1 190 ? -19.626 3.149 -2.020 1.00 78.38 190 GLY A C 1
ATOM 1454 O O . GLY A 1 190 ? -19.770 2.110 -1.388 1.00 78.38 190 GLY A O 1
ATOM 1455 N N . GLU A 1 191 ? -19.311 3.170 -3.314 1.00 76.06 191 GLU A N 1
ATOM 1456 C CA . GLU A 1 191 ? -19.036 1.971 -4.104 1.00 76.06 191 GLU A CA 1
ATOM 1457 C C . GLU A 1 191 ? -17.619 2.038 -4.679 1.00 76.06 191 GLU A C 1
ATOM 1459 O O . GLU A 1 191 ? -17.157 3.091 -5.126 1.00 76.06 191 GLU A O 1
ATOM 1464 N N . ASP A 1 192 ? -16.952 0.887 -4.737 1.00 78.88 192 ASP A N 1
ATOM 1465 C CA . ASP A 1 192 ? -15.618 0.744 -5.334 1.00 78.88 192 ASP A CA 1
ATOM 1466 C C . ASP A 1 192 ? -15.691 0.513 -6.857 1.00 78.88 192 ASP A C 1
ATOM 1468 O O . ASP A 1 192 ? -14.771 -0.016 -7.481 1.00 78.88 192 ASP A O 1
ATOM 1472 N N . ALA A 1 193 ? -16.806 0.912 -7.470 1.00 81.25 193 ALA A N 1
ATOM 1473 C CA . ALA A 1 193 ? -17.060 0.771 -8.892 1.00 81.25 193 ALA A CA 1
ATOM 1474 C C . ALA A 1 193 ? -16.635 2.028 -9.662 1.00 81.25 193 ALA A C 1
ATOM 1476 O O . ALA A 1 193 ? -16.872 3.174 -9.258 1.00 81.25 193 ALA A O 1
ATOM 1477 N N . VAL A 1 194 ? -16.021 1.803 -10.822 1.00 84.50 194 VAL A N 1
ATOM 1478 C CA . VAL A 1 194 ? -15.641 2.870 -11.743 1.00 84.50 194 VAL A CA 1
ATOM 1479 C C . VAL A 1 194 ? -16.779 3.093 -12.734 1.00 84.50 194 VAL A C 1
ATOM 1481 O O . VAL A 1 194 ? -17.173 2.194 -13.470 1.00 84.50 194 VAL A O 1
ATOM 1484 N N . LEU A 1 195 ? -17.320 4.310 -12.742 1.00 85.25 195 LEU A N 1
ATOM 1485 C CA . LEU A 1 195 ? -18.399 4.734 -13.637 1.00 85.25 195 LEU A CA 1
ATOM 1486 C C . LEU A 1 195 ? -17.872 5.174 -15.006 1.00 85.25 195 LEU A C 1
ATOM 1488 O O . LEU A 1 195 ? -18.570 5.067 -16.009 1.00 85.25 195 LEU A O 1
ATOM 1492 N N . LEU A 1 196 ? -16.663 5.736 -15.035 1.00 86.38 196 LEU A N 1
ATOM 1493 C CA . LEU A 1 196 ? -16.037 6.255 -16.246 1.00 86.38 196 LEU A CA 1
ATOM 1494 C C . LEU A 1 196 ? -14.519 6.205 -16.110 1.00 86.38 196 LEU A C 1
ATOM 1496 O O . LEU A 1 196 ? -13.991 6.653 -15.092 1.00 86.38 196 LEU A O 1
ATOM 1500 N N . GLU A 1 197 ? -13.841 5.759 -17.164 1.00 91.38 197 GLU A N 1
ATOM 1501 C CA . GLU A 1 197 ? -12.386 5.811 -17.316 1.00 91.38 197 GLU A CA 1
ATOM 1502 C C . GLU A 1 197 ? 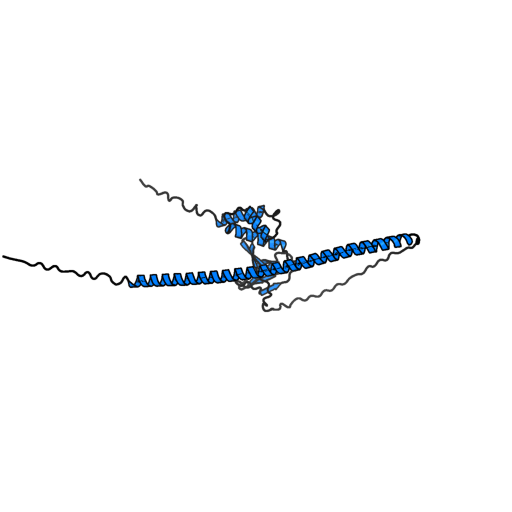-12.022 6.659 -18.539 1.00 91.38 197 GLU A C 1
ATOM 1504 O O . GLU A 1 197 ? -12.549 6.457 -19.632 1.00 91.38 197 GLU A O 1
ATOM 1509 N N . LEU A 1 198 ? -11.130 7.631 -18.351 1.00 91.44 198 LEU A N 1
ATOM 1510 C CA . LEU A 1 198 ? -10.506 8.404 -19.423 1.00 91.44 198 LEU A CA 1
ATOM 1511 C C . LEU A 1 198 ? -9.084 7.873 -19.658 1.00 91.44 198 LEU A C 1
ATOM 1513 O O . LEU A 1 198 ? -8.356 7.675 -18.680 1.00 91.44 198 LEU A O 1
ATOM 1517 N N . PRO A 1 199 ? -8.662 7.706 -20.924 1.00 91.94 199 PRO A N 1
ATOM 1518 C CA . PRO A 1 199 ? -7.358 7.144 -21.261 1.00 91.94 199 PRO A CA 1
ATOM 1519 C C . PRO A 1 199 ? -6.197 8.047 -20.816 1.00 91.94 199 PRO A C 1
ATOM 1521 O O . PRO A 1 199 ? -6.322 9.275 -20.758 1.00 91.94 199 PRO A O 1
ATOM 1524 N N . HIS A 1 200 ? -5.052 7.424 -20.527 1.00 93.19 200 HIS A N 1
ATOM 1525 C CA . HIS A 1 200 ? -3.801 8.108 -20.184 1.00 93.19 200 HIS A CA 1
ATOM 1526 C C . HIS A 1 200 ? -2.909 8.290 -21.410 1.00 93.19 200 HIS A C 1
ATOM 1528 O O . HIS A 1 200 ? -3.012 7.552 -22.382 1.00 93.19 200 HIS A O 1
ATOM 1534 N N . ASP A 1 201 ? -2.023 9.278 -21.328 1.00 94.06 201 ASP A N 1
ATOM 1535 C CA . ASP A 1 201 ? -1.005 9.598 -22.343 1.00 94.06 201 ASP A CA 1
ATOM 1536 C C . ASP A 1 201 ? 0.411 9.357 -21.785 1.00 94.06 201 ASP A C 1
ATOM 1538 O O . ASP A 1 201 ? 1.338 10.138 -21.975 1.00 94.06 201 ASP A O 1
ATOM 1542 N N . HIS A 1 202 ? 0.536 8.349 -20.923 1.00 93.62 202 HIS A N 1
ATOM 1543 C CA . HIS A 1 202 ? 1.798 7.926 -20.329 1.00 93.62 202 HIS A CA 1
ATOM 1544 C C . HIS A 1 202 ? 1.661 6.513 -19.769 1.00 93.62 202 HIS A C 1
ATOM 1546 O O . HIS A 1 202 ? 0.561 6.076 -19.423 1.00 93.62 202 HIS A O 1
ATOM 1552 N N . ASP A 1 203 ? 2.799 5.854 -19.597 1.00 93.44 203 ASP A N 1
ATOM 1553 C CA . ASP A 1 203 ? 2.878 4.559 -18.933 1.00 93.44 203 ASP A CA 1
ATOM 1554 C C . ASP A 1 203 ? 2.656 4.678 -17.413 1.00 93.44 203 ASP A C 1
ATOM 1556 O O . ASP A 1 203 ? 2.913 5.736 -16.816 1.00 93.44 203 ASP A O 1
ATOM 1560 N N . PRO A 1 204 ? 2.160 3.616 -16.756 1.00 92.81 204 PRO A N 1
ATOM 1561 C CA . PRO A 1 204 ? 1.960 3.608 -15.314 1.00 92.81 204 PRO A CA 1
ATOM 1562 C C . PRO A 1 204 ? 3.293 3.699 -14.553 1.00 92.81 204 PRO A C 1
ATOM 1564 O O . PRO A 1 204 ? 4.267 3.008 -14.845 1.00 92.81 204 PRO A O 1
ATOM 1567 N N . ASP A 1 205 ? 3.322 4.550 -13.526 1.00 91.69 205 ASP A N 1
ATOM 1568 C CA . ASP A 1 205 ? 4.484 4.755 -12.653 1.00 91.69 205 ASP A CA 1
ATOM 1569 C C . ASP A 1 205 ? 4.426 3.779 -11.465 1.00 91.69 205 ASP A C 1
ATOM 1571 O O . ASP A 1 205 ? 4.018 4.128 -10.347 1.00 91.69 205 ASP A O 1
ATOM 1575 N N . VAL A 1 206 ? 4.796 2.525 -11.743 1.00 89.56 206 VAL A N 1
ATOM 1576 C CA . VAL A 1 206 ? 4.740 1.408 -10.786 1.00 89.56 206 VAL A CA 1
ATOM 1577 C C . VAL A 1 206 ? 5.685 1.632 -9.602 1.00 89.56 206 VAL A C 1
ATOM 1579 O O . VAL A 1 206 ? 5.319 1.356 -8.460 1.00 89.56 206 VAL A O 1
ATOM 1582 N N . GLU A 1 207 ? 6.870 2.210 -9.828 1.00 88.75 207 GLU A N 1
ATOM 1583 C CA . GLU A 1 207 ? 7.844 2.475 -8.759 1.00 88.75 207 GLU A CA 1
ATOM 1584 C C . GLU A 1 207 ? 7.271 3.446 -7.716 1.00 88.75 207 GLU A C 1
ATOM 1586 O O . GLU A 1 207 ? 7.390 3.246 -6.500 1.00 88.75 207 GLU A O 1
ATOM 1591 N N . LYS A 1 208 ? 6.601 4.507 -8.173 1.00 88.50 208 LYS A N 1
ATOM 1592 C CA . LYS A 1 208 ? 5.989 5.491 -7.279 1.00 88.50 208 LYS A CA 1
ATOM 1593 C C . LYS A 1 208 ? 4.742 4.958 -6.584 1.00 88.50 208 LYS A C 1
ATOM 1595 O O . LYS A 1 208 ? 4.487 5.364 -5.444 1.00 88.50 208 LYS A O 1
ATOM 1600 N N . LEU A 1 209 ? 3.984 4.077 -7.239 1.00 90.38 209 LEU A N 1
ATOM 1601 C CA . LEU A 1 209 ? 2.864 3.371 -6.622 1.00 90.38 209 LEU A CA 1
ATOM 1602 C C . LEU A 1 209 ? 3.359 2.467 -5.486 1.00 90.38 209 LEU A C 1
ATOM 1604 O O . LEU A 1 209 ? 2.970 2.684 -4.337 1.00 90.38 209 LEU A O 1
ATOM 1608 N N . MET A 1 210 ? 4.303 1.568 -5.770 1.00 89.56 210 MET A N 1
ATOM 1609 C CA . MET A 1 210 ? 4.905 0.668 -4.777 1.00 89.56 210 MET A CA 1
ATOM 1610 C C . MET A 1 210 ? 5.525 1.441 -3.612 1.00 89.56 210 MET A C 1
ATOM 1612 O O . MET A 1 210 ? 5.336 1.107 -2.446 1.00 89.56 210 MET A O 1
ATOM 1616 N N . ALA A 1 211 ? 6.212 2.550 -3.894 1.00 88.69 211 ALA A N 1
ATOM 1617 C CA . ALA A 1 211 ? 6.756 3.420 -2.859 1.00 88.69 211 ALA A CA 1
ATOM 1618 C C . ALA A 1 211 ? 5.692 3.986 -1.905 1.00 88.69 211 ALA A C 1
ATOM 1620 O O . ALA A 1 211 ? 5.977 4.219 -0.722 1.00 88.69 211 ALA A O 1
ATOM 1621 N N . ARG A 1 212 ? 4.493 4.284 -2.417 1.00 89.94 212 ARG A N 1
ATOM 1622 C CA . ARG A 1 212 ? 3.375 4.764 -1.603 1.00 89.94 212 ARG A CA 1
ATOM 1623 C C . ARG A 1 212 ? 2.747 3.635 -0.805 1.00 89.94 212 ARG A C 1
ATOM 1625 O O . ARG A 1 212 ? 2.545 3.840 0.388 1.00 89.94 212 ARG A O 1
ATOM 1632 N N . GLU A 1 213 ? 2.512 2.484 -1.422 1.00 90.62 213 G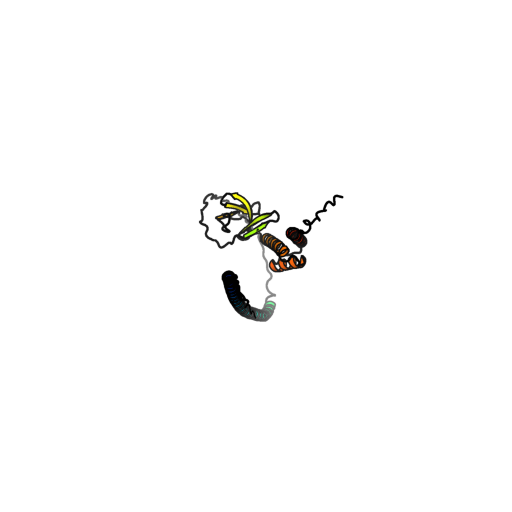LU A N 1
ATOM 1633 C CA . GLU A 1 213 ? 2.002 1.285 -0.745 1.00 90.62 213 GLU A CA 1
ATOM 1634 C C . GLU A 1 213 ? 2.934 0.868 0.404 1.00 90.62 213 GLU A C 1
ATOM 1636 O O . GLU A 1 213 ? 2.497 0.787 1.549 1.00 90.62 213 GLU A O 1
ATOM 1641 N N . ALA A 1 214 ? 4.245 0.784 0.160 1.00 90.50 214 ALA A N 1
ATOM 1642 C CA . ALA A 1 214 ? 5.241 0.501 1.195 1.00 90.50 214 ALA A CA 1
ATOM 1643 C C . ALA A 1 214 ? 5.201 1.524 2.345 1.00 90.50 214 ALA A C 1
ATOM 1645 O O . ALA A 1 214 ? 5.301 1.180 3.521 1.00 90.50 214 ALA A O 1
ATOM 1646 N N . THR A 1 215 ? 5.014 2.810 2.031 1.00 90.12 215 THR A N 1
ATOM 1647 C CA . THR A 1 215 ? 4.910 3.853 3.065 1.00 90.12 215 THR A CA 1
ATOM 1648 C C . THR A 1 215 ? 3.644 3.698 3.912 1.00 90.12 215 THR A C 1
ATOM 1650 O O . THR A 1 215 ? 3.658 4.052 5.091 1.00 90.12 215 THR A O 1
ATOM 1653 N N . GLN A 1 216 ? 2.548 3.203 3.340 1.00 90.50 216 GLN A N 1
ATOM 1654 C CA . GLN A 1 216 ? 1.329 2.922 4.096 1.00 90.50 216 GLN A CA 1
ATOM 1655 C C . GLN A 1 216 ? 1.467 1.698 4.970 1.00 90.50 216 GLN A C 1
ATOM 1657 O O . GLN A 1 216 ? 1.106 1.772 6.141 1.00 90.50 216 GLN A O 1
ATOM 1662 N N . GLU A 1 217 ? 2.063 0.637 4.441 1.00 90.88 217 GLU A N 1
ATOM 1663 C CA . GLU A 1 217 ? 2.319 -0.572 5.211 1.00 90.88 217 GLU A CA 1
ATOM 1664 C C . GLU A 1 217 ? 3.189 -0.262 6.432 1.00 90.88 217 GLU A C 1
ATOM 1666 O O . GLU A 1 217 ? 2.886 -0.674 7.544 1.00 90.88 217 GLU A O 1
ATOM 1671 N N . ILE A 1 218 ? 4.197 0.602 6.277 1.00 91.38 218 ILE A N 1
ATOM 1672 C CA . ILE A 1 218 ? 5.009 1.073 7.407 1.00 91.38 218 ILE A CA 1
ATOM 1673 C C . ILE A 1 218 ? 4.180 1.810 8.450 1.00 91.38 218 ILE A C 1
ATOM 1675 O O . ILE A 1 218 ? 4.415 1.642 9.644 1.00 91.38 218 ILE A O 1
ATOM 1679 N N . LYS A 1 219 ? 3.235 2.656 8.030 1.00 90.50 219 LYS A N 1
ATOM 1680 C CA . LYS A 1 219 ? 2.364 3.359 8.978 1.00 90.50 219 LYS A CA 1
ATOM 1681 C C . LYS A 1 219 ? 1.438 2.382 9.693 1.00 90.50 219 LYS A C 1
ATOM 1683 O O . LYS A 1 219 ? 1.264 2.529 10.895 1.00 90.50 219 LYS A O 1
ATOM 1688 N N . LYS A 1 220 ? 0.888 1.403 8.979 1.00 90.44 220 LYS A N 1
ATOM 1689 C CA . LYS A 1 220 ? 0.027 0.363 9.540 1.00 90.44 220 LYS A CA 1
ATOM 1690 C C . LYS A 1 220 ? 0.787 -0.478 10.569 1.00 90.44 220 LYS A C 1
ATOM 1692 O O . LYS A 1 220 ? 0.406 -0.507 11.735 1.00 90.44 220 LYS A O 1
ATOM 1697 N N . LEU A 1 221 ? 1.942 -1.023 10.187 1.00 91.19 221 LEU A N 1
ATOM 1698 C CA . LEU A 1 221 ? 2.816 -1.783 11.082 1.00 91.19 221 LEU A CA 1
ATOM 1699 C C . LEU A 1 221 ? 3.351 -0.940 12.245 1.00 91.19 221 LEU A C 1
ATOM 1701 O O . LEU A 1 221 ? 3.580 -1.468 13.324 1.00 91.19 221 LEU A O 1
ATOM 1705 N N . ALA A 1 222 ? 3.542 0.371 12.078 1.00 90.50 222 ALA A N 1
ATOM 1706 C CA . ALA A 1 222 ? 3.939 1.237 13.190 1.00 90.50 222 ALA A CA 1
ATOM 1707 C C . ALA A 1 222 ? 2.888 1.302 14.307 1.00 90.50 222 ALA A C 1
ATOM 1709 O O . ALA A 1 222 ? 3.272 1.538 15.456 1.00 90.50 222 ALA A O 1
ATOM 1710 N N . VAL A 1 223 ? 1.607 1.123 13.962 1.00 89.38 223 VAL A N 1
ATOM 1711 C CA . VAL A 1 223 ? 0.492 1.015 14.912 1.00 89.38 223 VAL A CA 1
ATOM 1712 C C . VAL A 1 223 ? 0.397 -0.412 15.446 1.00 89.38 223 VAL A C 1
ATOM 1714 O O . VAL A 1 223 ? 0.421 -0.609 16.650 1.00 89.38 223 VAL A O 1
ATOM 1717 N N . GLU A 1 224 ? 0.352 -1.419 14.573 1.00 88.25 224 GLU A N 1
ATOM 1718 C CA . GLU A 1 224 ? 0.158 -2.819 14.987 1.00 88.25 224 GLU A CA 1
ATOM 1719 C C . GLU A 1 224 ? 1.346 -3.360 15.798 1.00 88.25 224 GLU A C 1
ATOM 1721 O O . GLU A 1 224 ? 1.180 -3.943 16.867 1.00 88.25 224 GLU A O 1
ATOM 1726 N N . ALA A 1 225 ? 2.567 -3.107 15.331 1.00 86.44 225 ALA A N 1
ATOM 1727 C CA . ALA A 1 225 ? 3.813 -3.497 15.974 1.00 86.44 225 ALA A CA 1
ATOM 1728 C C . ALA A 1 225 ? 4.393 -2.329 16.791 1.00 86.44 225 ALA A C 1
ATOM 1730 O O . ALA A 1 225 ? 5.535 -1.898 16.595 1.00 86.44 225 ALA A O 1
ATOM 1731 N N . ALA A 1 226 ? 3.597 -1.775 17.708 1.00 73.50 226 ALA A N 1
ATOM 1732 C CA . ALA A 1 226 ? 3.938 -0.582 18.493 1.00 73.50 226 ALA A CA 1
ATOM 1733 C C . ALA A 1 226 ? 5.281 -0.679 19.244 1.00 73.50 226 ALA A C 1
ATOM 1735 O O . ALA A 1 226 ? 6.004 0.313 19.355 1.00 73.50 226 ALA A O 1
ATOM 1736 N N . PHE A 1 227 ? 5.639 -1.879 19.704 1.00 73.56 227 PHE A N 1
ATOM 1737 C CA . PHE A 1 227 ? 6.836 -2.136 20.513 1.00 73.56 227 PHE A CA 1
ATOM 1738 C C . PHE A 1 227 ? 8.054 -2.583 19.702 1.00 73.56 227 PHE A C 1
ATOM 1740 O O . PHE A 1 227 ? 9.168 -2.607 20.222 1.00 73.56 227 PHE A O 1
ATOM 1747 N N . ASP A 1 228 ? 7.880 -2.903 18.419 1.00 84.81 228 ASP A N 1
ATOM 1748 C CA . ASP A 1 228 ? 8.996 -3.346 17.594 1.00 84.81 228 ASP A CA 1
ATOM 1749 C C . ASP A 1 228 ? 9.964 -2.196 17.281 1.00 84.81 228 ASP A C 1
ATOM 1751 O O . ASP A 1 228 ? 9.601 -1.015 17.201 1.00 84.81 228 ASP A O 1
ATOM 1755 N N . SER A 1 229 ? 11.236 -2.533 17.065 1.00 89.44 229 SER A N 1
ATOM 1756 C CA . SER A 1 229 ? 12.226 -1.552 16.615 1.00 89.44 229 SER A CA 1
ATOM 1757 C C . SER A 1 229 ? 11.841 -0.998 15.234 1.00 89.44 229 SER A C 1
ATOM 1759 O O . SER A 1 229 ? 11.493 -1.781 14.345 1.00 89.44 229 SER A O 1
ATOM 1761 N N . PRO A 1 230 ? 11.982 0.320 14.979 1.00 89.62 230 PRO A N 1
ATOM 1762 C CA . PRO A 1 230 ? 11.726 0.899 13.659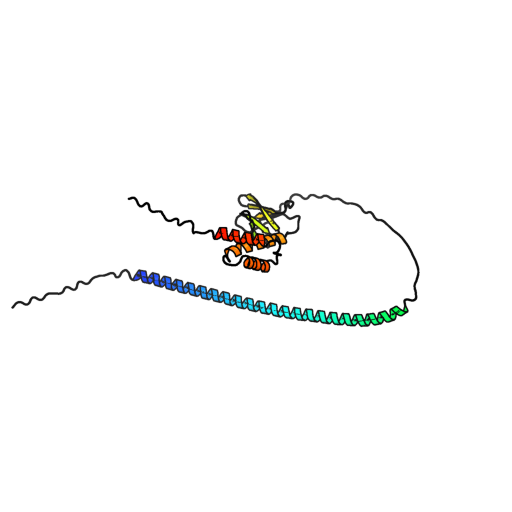 1.00 89.62 230 PRO A CA 1
ATOM 1763 C C . PRO A 1 230 ? 12.488 0.204 12.523 1.00 89.62 230 PRO A C 1
ATOM 1765 O O . PRO A 1 230 ? 11.985 0.109 11.409 1.00 89.62 230 PRO A O 1
ATOM 1768 N N . ASN A 1 231 ? 13.691 -0.316 12.794 1.00 91.12 231 ASN A N 1
ATOM 1769 C CA . ASN A 1 231 ? 14.476 -1.037 11.791 1.00 91.12 231 ASN A CA 1
ATOM 1770 C C . ASN A 1 231 ? 13.878 -2.408 11.448 1.00 91.12 231 ASN A C 1
ATOM 1772 O O . ASN A 1 231 ? 13.964 -2.811 10.292 1.00 91.12 231 ASN A O 1
ATOM 1776 N N . LYS A 1 232 ? 13.252 -3.091 12.416 1.00 91.19 232 LYS A N 1
ATOM 1777 C CA . LYS A 1 232 ? 12.564 -4.370 12.192 1.00 91.19 232 LYS A CA 1
ATOM 1778 C C . LYS A 1 232 ? 11.342 -4.166 11.297 1.00 91.19 232 LYS A C 1
ATOM 1780 O O . LYS A 1 232 ? 11.219 -4.849 10.290 1.00 91.19 232 LYS A O 1
ATOM 1785 N N . ILE A 1 233 ? 10.527 -3.147 11.586 1.00 90.19 233 ILE A N 1
ATOM 1786 C CA . ILE A 1 233 ? 9.379 -2.763 10.744 1.00 90.19 233 ILE A CA 1
ATOM 1787 C C . ILE A 1 233 ? 9.835 -2.414 9.327 1.00 90.19 233 ILE A C 1
ATOM 1789 O O . ILE A 1 233 ? 9.274 -2.900 8.349 1.00 90.19 233 ILE A O 1
ATOM 1793 N N . ILE A 1 234 ? 10.880 -1.591 9.206 1.00 90.38 234 ILE A N 1
ATOM 1794 C CA . ILE A 1 234 ? 11.437 -1.232 7.901 1.00 90.38 234 ILE A CA 1
ATOM 1795 C C . ILE A 1 234 ? 11.889 -2.478 7.144 1.00 90.38 234 ILE A C 1
ATOM 1797 O O . ILE A 1 234 ? 11.629 -2.544 5.949 1.00 90.38 234 ILE A O 1
ATOM 1801 N N . GLN A 1 235 ? 12.546 -3.433 7.815 1.00 89.50 235 GLN A N 1
ATOM 1802 C CA . GLN A 1 235 ? 13.016 -4.671 7.195 1.00 89.50 235 GLN A CA 1
ATOM 1803 C C . GLN A 1 235 ? 11.857 -5.515 6.659 1.00 89.50 235 GLN A C 1
ATOM 1805 O O . GLN A 1 235 ? 11.881 -5.866 5.486 1.00 89.50 235 GLN A O 1
ATOM 1810 N N . MET A 1 236 ? 10.810 -5.721 7.463 1.00 89.31 236 MET A N 1
ATOM 1811 C CA . MET A 1 236 ? 9.608 -6.455 7.046 1.00 89.31 236 MET A CA 1
ATOM 1812 C C . MET A 1 236 ? 8.988 -5.869 5.772 1.00 89.31 236 MET A C 1
ATOM 1814 O O . MET A 1 236 ? 8.628 -6.598 4.853 1.00 89.31 236 MET A O 1
ATOM 1818 N N . VAL A 1 237 ? 8.915 -4.538 5.670 1.00 89.38 237 VAL A N 1
ATOM 1819 C CA . VAL A 1 237 ? 8.387 -3.892 4.460 1.00 89.38 237 VAL A CA 1
ATOM 1820 C C . VAL A 1 237 ? 9.326 -4.042 3.259 1.00 89.38 237 VAL A C 1
ATOM 1822 O O . VAL A 1 237 ? 8.841 -4.155 2.135 1.00 89.38 237 VAL A O 1
ATOM 1825 N N . LYS A 1 238 ? 10.653 -4.098 3.448 1.00 87.31 238 LYS A N 1
ATOM 1826 C CA . LYS A 1 238 ? 11.567 -4.372 2.318 1.00 87.31 238 LYS A CA 1
ATOM 1827 C C . LYS A 1 238 ? 11.317 -5.733 1.721 1.00 87.31 238 LYS A C 1
ATOM 1829 O O . LYS A 1 238 ? 11.298 -5.852 0.502 1.00 87.31 238 LYS A O 1
ATOM 1834 N N . ASP A 1 239 ? 11.165 -6.722 2.591 1.00 85.75 239 ASP A N 1
ATOM 1835 C CA . ASP A 1 239 ? 11.035 -8.113 2.187 1.00 85.75 239 ASP A CA 1
ATOM 1836 C C . ASP A 1 239 ? 9.723 -8.302 1.402 1.00 85.75 239 ASP A C 1
ATOM 1838 O O . ASP A 1 239 ? 9.695 -9.038 0.420 1.00 85.75 239 ASP A O 1
ATOM 1842 N N . ASN A 1 240 ? 8.681 -7.530 1.743 1.00 85.75 240 ASN A N 1
ATOM 1843 C CA . ASN A 1 240 ? 7.391 -7.540 1.047 1.00 85.75 240 ASN A CA 1
ATOM 1844 C C . ASN A 1 240 ? 7.385 -6.787 -0.296 1.00 85.75 240 ASN A C 1
ATOM 1846 O O . ASN A 1 240 ? 6.707 -7.216 -1.226 1.00 85.75 240 ASN A O 1
ATOM 1850 N N . PHE A 1 241 ? 8.093 -5.657 -0.412 1.00 81.44 241 PHE A N 1
ATOM 1851 C CA . PHE A 1 241 ? 7.999 -4.772 -1.588 1.00 81.44 241 PHE A CA 1
ATOM 1852 C C . PHE A 1 241 ? 9.248 -4.761 -2.485 1.00 81.44 241 PHE A C 1
ATOM 1854 O O . PHE A 1 241 ? 9.269 -4.038 -3.479 1.00 81.44 241 PHE A O 1
ATOM 1861 N N . ALA A 1 242 ? 10.306 -5.503 -2.141 1.00 79.38 242 ALA A N 1
ATOM 1862 C CA . ALA A 1 242 ? 11.597 -5.521 -2.845 1.00 79.38 242 ALA A CA 1
ATOM 1863 C C . ALA A 1 242 ? 12.195 -4.118 -3.122 1.00 79.38 242 ALA A C 1
ATOM 1865 O O . ALA A 1 242 ? 12.976 -3.923 -4.052 1.00 79.38 242 ALA A O 1
ATOM 1866 N N . THR A 1 243 ? 11.832 -3.109 -2.321 1.00 70.50 243 THR A N 1
ATOM 1867 C CA . THR A 1 243 ? 12.239 -1.714 -2.543 1.00 70.50 243 THR A CA 1
ATOM 1868 C C . THR A 1 243 ? 13.647 -1.431 -2.022 1.00 70.50 243 THR A C 1
ATOM 1870 O O . THR A 1 243 ? 13.982 -1.818 -0.899 1.00 70.50 243 THR A O 1
ATOM 1873 N N . ASP A 1 244 ? 14.428 -0.633 -2.759 1.00 71.44 244 ASP A N 1
ATOM 1874 C CA . ASP A 1 244 ? 15.686 -0.074 -2.252 1.00 71.44 244 ASP A CA 1
ATOM 1875 C C . ASP A 1 244 ? 15.418 0.948 -1.131 1.00 71.44 244 ASP A C 1
ATOM 1877 O O . ASP A 1 244 ? 14.963 2.078 -1.338 1.00 71.44 244 ASP A O 1
ATOM 1881 N N . VAL A 1 245 ? 15.712 0.538 0.102 1.00 60.03 245 VAL A N 1
ATOM 1882 C CA . VAL A 1 245 ? 15.490 1.359 1.297 1.00 60.03 245 VAL A CA 1
ATOM 1883 C C . VAL A 1 245 ? 16.560 2.406 1.529 1.00 60.03 245 VAL A C 1
ATOM 1885 O O . VAL A 1 245 ? 16.306 3.347 2.289 1.00 60.03 245 VAL A O 1
ATOM 1888 N N . GLY A 1 246 ? 17.723 2.305 0.879 1.00 64.81 246 GLY A N 1
ATOM 1889 C CA . GLY A 1 246 ? 18.836 3.226 1.113 1.00 64.81 246 GLY A CA 1
ATOM 1890 C C . GLY A 1 246 ? 18.397 4.691 1.037 1.00 64.81 246 GLY A C 1
ATOM 1891 O O . GLY A 1 246 ? 18.707 5.488 1.921 1.00 64.81 246 GLY A O 1
ATOM 1892 N N . LYS A 1 247 ? 17.543 5.013 0.058 1.00 73.62 247 LYS A N 1
ATOM 1893 C CA . LYS A 1 247 ? 17.050 6.376 -0.193 1.00 73.62 247 LYS A CA 1
ATOM 1894 C C . LYS A 1 247 ? 15.927 6.837 0.748 1.00 73.62 247 LYS A C 1
ATOM 1896 O O . LYS A 1 247 ? 15.704 8.038 0.876 1.00 73.62 247 LYS A O 1
ATOM 1901 N N . LYS A 1 248 ? 15.196 5.924 1.405 1.00 79.31 248 LYS A N 1
ATOM 1902 C CA . LYS A 1 248 ? 13.964 6.249 2.167 1.00 79.31 248 LYS A CA 1
ATOM 1903 C C . LYS A 1 248 ? 13.988 5.873 3.647 1.00 79.31 248 LYS A C 1
ATOM 1905 O O . LYS A 1 248 ? 13.074 6.267 4.371 1.00 79.31 248 LYS A O 1
ATOM 1910 N N . LYS A 1 249 ? 15.046 5.217 4.136 1.00 86.00 249 LYS A N 1
ATOM 1911 C CA . LYS A 1 249 ? 15.184 4.779 5.539 1.00 86.00 249 LYS A CA 1
ATOM 1912 C C . LYS A 1 249 ? 14.836 5.873 6.556 1.00 86.00 249 LYS A C 1
ATOM 1914 O O . LYS A 1 249 ? 13.976 5.670 7.408 1.00 86.00 249 LYS A O 1
ATOM 1919 N N . ASN A 1 250 ? 15.447 7.052 6.430 1.00 89.94 250 ASN A N 1
ATOM 1920 C CA . ASN A 1 250 ? 15.237 8.163 7.367 1.00 89.94 250 ASN A CA 1
ATOM 1921 C C . ASN A 1 250 ? 13.799 8.704 7.323 1.00 89.94 250 ASN A C 1
ATOM 1923 O O . ASN A 1 250 ? 13.241 9.091 8.349 1.00 89.94 250 ASN A O 1
ATOM 1927 N N . ALA A 1 251 ? 13.183 8.732 6.138 1.00 89.25 251 ALA A N 1
ATOM 1928 C CA . ALA A 1 251 ? 11.798 9.165 5.979 1.00 89.25 251 ALA A CA 1
ATOM 1929 C C . ALA A 1 251 ? 10.830 8.173 6.640 1.00 89.25 251 ALA A C 1
ATOM 1931 O O . ALA A 1 251 ? 9.887 8.589 7.312 1.00 89.25 251 ALA A O 1
ATOM 1932 N N . TRP A 1 252 ? 11.096 6.875 6.501 1.00 90.69 252 TRP A N 1
ATOM 1933 C CA . TRP A 1 252 ? 10.302 5.808 7.103 1.00 90.69 252 TRP A CA 1
ATOM 1934 C C . TRP A 1 252 ? 10.437 5.749 8.624 1.00 90.69 252 TRP A C 1
ATOM 1936 O O . TRP A 1 252 ? 9.425 5.668 9.310 1.00 90.69 252 TRP A O 1
ATOM 1946 N N . GLN A 1 253 ? 11.643 5.917 9.173 1.00 91.75 253 GLN A N 1
ATOM 1947 C CA . GLN A 1 253 ? 11.830 6.038 10.625 1.00 91.75 253 GLN A CA 1
ATOM 1948 C C . GLN A 1 253 ? 11.033 7.216 11.204 1.00 91.75 253 GLN A C 1
ATOM 1950 O O . GLN A 1 253 ? 10.317 7.057 12.192 1.00 91.75 253 GLN A O 1
ATOM 1955 N N . LYS A 1 254 ? 11.089 8.385 10.548 1.00 91.19 254 LYS A N 1
ATOM 1956 C CA . LYS A 1 254 ? 10.290 9.557 10.941 1.00 91.19 254 LYS A CA 1
ATOM 1957 C C . LYS A 1 254 ? 8.789 9.290 10.832 1.00 91.19 254 LYS A C 1
ATOM 1959 O O . LYS A 1 254 ? 8.034 9.761 11.677 1.00 91.19 254 LYS A O 1
ATOM 1964 N N . ALA A 1 255 ? 8.346 8.559 9.808 1.00 90.06 255 ALA A N 1
ATOM 1965 C CA . ALA A 1 255 ? 6.943 8.181 9.661 1.00 90.06 255 ALA A CA 1
ATOM 1966 C C . ALA A 1 255 ? 6.484 7.288 10.823 1.00 90.06 255 ALA A C 1
ATOM 1968 O O . ALA A 1 255 ? 5.481 7.613 11.446 1.00 90.06 255 ALA A O 1
ATOM 1969 N N . ILE A 1 256 ? 7.255 6.253 11.176 1.00 91.31 256 ILE A N 1
ATOM 1970 C CA . ILE A 1 256 ? 6.972 5.359 12.313 1.00 91.31 256 ILE A CA 1
ATOM 1971 C C . ILE A 1 256 ? 6.846 6.162 13.610 1.00 91.31 256 ILE A C 1
ATOM 1973 O O . ILE A 1 256 ? 5.848 6.044 14.316 1.00 91.31 256 ILE A O 1
ATOM 1977 N N . GLN A 1 257 ? 7.822 7.026 13.904 1.00 91.25 257 GLN A N 1
ATOM 1978 C CA . GLN A 1 257 ? 7.815 7.847 15.118 1.00 91.25 257 GLN A CA 1
ATOM 1979 C C . GLN A 1 257 ? 6.606 8.786 15.182 1.00 91.25 257 GLN A C 1
ATOM 1981 O O . GLN A 1 257 ? 5.968 8.888 16.226 1.00 91.25 257 GLN A O 1
ATOM 1986 N N . ARG A 1 258 ? 6.263 9.457 14.073 1.00 89.56 258 ARG A N 1
ATOM 1987 C CA . ARG A 1 258 ? 5.084 10.339 14.010 1.00 89.56 258 ARG A CA 1
ATOM 1988 C C . ARG A 1 258 ? 3.792 9.562 14.205 1.00 89.56 258 ARG A C 1
ATOM 1990 O O . ARG A 1 258 ? 2.944 10.007 14.967 1.00 89.56 258 ARG A O 1
ATOM 1997 N N . THR A 1 259 ? 3.658 8.416 13.543 1.00 89.62 259 THR A N 1
ATOM 1998 C CA . THR A 1 259 ? 2.482 7.557 13.675 1.00 89.62 259 THR A CA 1
ATOM 1999 C C . THR A 1 259 ? 2.330 7.067 15.109 1.00 89.62 259 THR A C 1
ATOM 2001 O O . THR A 1 259 ? 1.243 7.168 15.667 1.00 89.62 259 THR A O 1
ATOM 2004 N N . ARG A 1 260 ? 3.416 6.614 15.745 1.00 90.06 260 ARG A N 1
ATOM 2005 C CA . ARG A 1 260 ? 3.382 6.195 17.149 1.00 90.06 260 ARG A CA 1
ATOM 2006 C C . ARG A 1 260 ? 3.036 7.347 18.079 1.00 90.06 260 ARG A C 1
ATOM 2008 O O . ARG A 1 260 ? 2.143 7.199 18.893 1.00 90.06 260 ARG A O 1
ATOM 2015 N N . LYS A 1 261 ? 3.670 8.512 17.921 1.00 88.44 261 LYS A N 1
ATOM 2016 C CA . LYS A 1 261 ? 3.356 9.692 18.737 1.00 88.44 261 LYS A CA 1
ATOM 2017 C C . LYS A 1 261 ? 1.892 10.119 18.593 1.00 88.44 261 LYS A C 1
ATOM 2019 O O . LYS A 1 261 ? 1.306 10.540 19.573 1.00 88.44 261 LYS A O 1
ATOM 2024 N N . ALA A 1 262 ? 1.312 10.022 17.397 1.00 86.75 262 ALA A N 1
ATOM 2025 C CA . ALA A 1 262 ? -0.082 10.394 17.169 1.00 86.75 262 ALA A CA 1
ATOM 2026 C C . ALA A 1 262 ? -1.086 9.399 17.778 1.00 86.75 262 ALA A C 1
ATOM 2028 O O . ALA A 1 262 ? -2.131 9.829 18.248 1.00 86.75 262 ALA A O 1
ATOM 2029 N N . ASN A 1 263 ? -0.780 8.096 17.774 1.00 85.56 263 ASN A N 1
ATOM 2030 C CA . ASN A 1 263 ? -1.690 7.056 18.279 1.00 85.56 263 ASN A CA 1
ATOM 2031 C C . ASN A 1 263 ? -1.457 6.690 19.757 1.00 85.56 263 ASN A C 1
ATOM 2033 O O . ASN A 1 263 ? -2.375 6.216 20.412 1.00 85.56 263 ASN A O 1
ATOM 2037 N N . TYR A 1 264 ? -0.248 6.914 20.277 1.00 76.56 264 TYR A N 1
ATOM 2038 C CA . TYR A 1 264 ? 0.171 6.606 21.652 1.00 76.56 264 TYR A CA 1
ATOM 2039 C C . TYR A 1 264 ? 0.603 7.858 22.425 1.00 76.56 264 TYR A C 1
ATOM 2041 O O . TYR A 1 264 ? 1.392 7.756 23.366 1.00 76.56 264 TYR A O 1
ATOM 2049 N N . ALA A 1 265 ? 0.149 9.051 22.020 1.00 65.25 265 ALA A N 1
ATOM 2050 C CA . ALA A 1 265 ? 0.312 10.236 22.860 1.00 65.25 265 ALA A CA 1
ATOM 2051 C C . ALA A 1 265 ? -0.236 9.916 24.263 1.00 65.25 265 ALA A C 1
ATOM 2053 O O . ALA A 1 265 ? -1.273 9.252 24.356 1.00 65.25 265 ALA A O 1
ATOM 2054 N N . PRO A 1 266 ? 0.455 10.309 25.346 1.00 58.50 266 PRO A N 1
ATOM 2055 C CA . PRO A 1 266 ? 0.132 9.794 26.662 1.00 58.50 266 PRO A CA 1
ATOM 2056 C C . PRO A 1 266 ? -1.279 10.228 27.054 1.00 58.50 266 PRO A C 1
ATOM 2058 O O . PRO A 1 266 ? -1.565 11.417 27.135 1.00 58.50 266 PRO A O 1
ATOM 2061 N N . LEU A 1 267 ? -2.128 9.265 27.406 1.00 54.47 267 LEU A N 1
ATOM 2062 C CA . LEU A 1 267 ? -3.348 9.494 28.191 1.00 54.47 267 LEU A CA 1
ATOM 2063 C C . LEU A 1 267 ? -3.036 10.018 29.6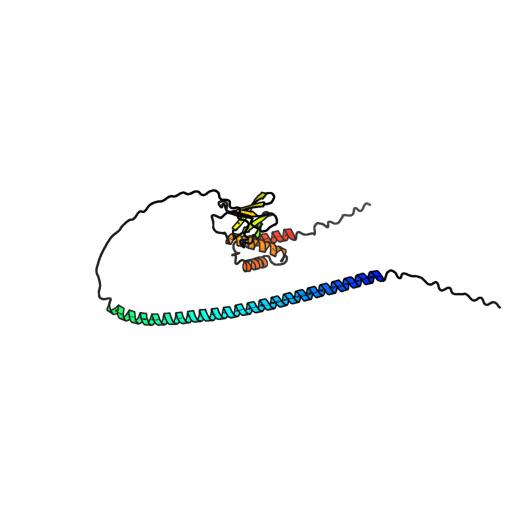17 1.00 54.47 267 LEU A C 1
ATOM 2065 O O . LEU A 1 267 ? -3.920 10.063 30.462 1.00 54.47 267 LEU A O 1
ATOM 2069 N N . SER A 1 268 ? -1.780 10.381 29.912 1.00 51.34 268 SER A N 1
ATOM 2070 C CA . SER A 1 268 ? -1.264 10.653 31.256 1.00 51.34 268 SER A CA 1
ATOM 2071 C C . SER A 1 268 ? -1.235 12.132 31.657 1.00 51.34 268 SER A C 1
ATOM 2073 O O . SER A 1 268 ? -0.730 12.427 32.731 1.00 51.34 268 SER A O 1
ATOM 2075 N N . GLU A 1 269 ? -1.743 13.062 30.843 1.00 54.38 269 GLU A N 1
ATOM 2076 C CA . GLU A 1 269 ? -1.864 14.487 31.230 1.00 54.38 269 GLU A CA 1
ATOM 2077 C C . GLU A 1 269 ? -3.262 14.866 31.761 1.00 54.38 269 GLU A C 1
ATOM 2079 O O . GLU A 1 269 ? -3.482 16.012 32.133 1.00 54.38 269 GLU A O 1
ATOM 2084 N N . ALA A 1 270 ? -4.207 13.921 31.852 1.00 54.09 270 ALA A N 1
ATOM 2085 C CA . ALA A 1 270 ? -5.572 14.188 32.331 1.00 54.09 270 ALA A CA 1
ATOM 2086 C C . ALA A 1 270 ? -5.795 13.940 33.840 1.00 54.09 270 ALA A C 1
ATOM 2088 O O . ALA A 1 270 ? -6.929 14.002 34.300 1.00 54.09 270 ALA A O 1
ATOM 2089 N N . ALA A 1 271 ? -4.743 13.662 34.613 1.00 54.84 271 ALA A N 1
ATOM 2090 C CA . ALA A 1 271 ? -4.823 13.501 36.067 1.00 54.84 271 ALA A CA 1
ATOM 2091 C C . ALA A 1 271 ? -3.860 14.480 36.751 1.00 54.84 271 ALA A C 1
ATOM 2093 O O . ALA A 1 271 ? -2.849 14.084 37.328 1.00 54.84 271 ALA A O 1
ATOM 2094 N N . GLY A 1 272 ? -4.150 15.776 36.628 1.00 51.72 272 GLY A N 1
ATOM 2095 C CA . GLY A 1 272 ? -3.661 16.736 37.611 1.00 51.72 272 GLY A CA 1
ATOM 2096 C C . GLY A 1 272 ? -4.410 16.486 38.925 1.00 51.72 272 GLY A C 1
ATOM 2097 O O . GLY A 1 272 ? -5.627 16.300 38.863 1.00 51.72 272 GLY A O 1
ATOM 2098 N N . PRO A 1 273 ? -3.727 16.401 40.078 1.00 60.28 273 PRO A N 1
ATOM 2099 C CA . PRO A 1 273 ? -4.406 16.320 41.363 1.00 60.28 273 PRO A CA 1
ATOM 2100 C C . PRO A 1 273 ? -5.293 17.557 41.517 1.00 60.28 273 PRO A C 1
ATOM 2102 O O . PRO A 1 273 ? -4.839 18.678 41.300 1.00 60.28 273 PRO A O 1
ATOM 2105 N N . GLU A 1 274 ? -6.568 17.341 41.828 1.00 62.72 274 GLU A N 1
ATOM 2106 C CA . GLU A 1 274 ? -7.424 18.392 42.362 1.00 62.72 274 GLU A CA 1
ATOM 2107 C C . GLU A 1 274 ? -6.773 18.834 43.676 1.00 62.72 274 GLU A C 1
ATOM 2109 O O . GLU A 1 274 ? -6.833 18.119 44.678 1.00 62.72 274 GLU A O 1
ATOM 2114 N N . ASP A 1 275 ? -6.047 19.952 43.627 1.00 58.78 275 ASP A N 1
ATOM 2115 C CA . ASP A 1 275 ? -5.542 20.646 44.803 1.00 58.78 275 ASP A CA 1
ATOM 2116 C C . ASP A 1 275 ? -6.769 21.047 45.627 1.00 58.78 275 ASP A C 1
ATOM 2118 O O . ASP A 1 275 ? -7.476 22.002 45.311 1.00 58.78 275 ASP A O 1
ATOM 2122 N N . GLY A 1 276 ? -7.086 20.222 46.624 1.00 65.19 276 GLY A N 1
ATOM 2123 C CA . GLY A 1 276 ? -8.130 20.498 47.591 1.00 65.19 276 GLY A CA 1
ATOM 2124 C C . GLY A 1 276 ? -7.729 21.711 48.413 1.00 65.19 276 GLY A C 1
ATOM 2125 O O . GLY A 1 276 ? -6.781 21.643 49.194 1.00 65.19 276 GLY A O 1
ATOM 2126 N N . ASP A 1 277 ? -8.464 22.801 48.220 1.00 62.72 277 ASP A N 1
ATOM 2127 C CA . ASP A 1 277 ? -8.463 23.978 49.075 1.00 62.72 277 ASP A CA 1
ATOM 2128 C C . ASP A 1 277 ? -8.767 23.563 50.533 1.00 62.72 277 ASP A C 1
ATOM 2130 O O . ASP A 1 277 ? -9.914 23.307 50.908 1.00 62.72 277 ASP A O 1
ATOM 2134 N N . GLU A 1 278 ? -7.728 23.463 51.367 1.00 72.25 278 GLU A N 1
ATOM 2135 C CA . GLU A 1 278 ? -7.850 23.462 52.828 1.00 72.25 278 GLU A CA 1
ATOM 2136 C C . GLU A 1 278 ? -8.076 24.908 53.296 1.00 72.25 278 GLU A C 1
ATOM 2138 O O . GLU A 1 278 ? -7.133 25.658 53.544 1.00 72.25 278 GLU A O 1
ATOM 2143 N N . ASP A 1 279 ? -9.348 25.299 53.407 1.00 67.88 279 ASP A N 1
ATOM 2144 C CA . ASP A 1 279 ? -9.768 26.474 54.177 1.00 67.88 279 ASP A CA 1
ATOM 2145 C C . ASP A 1 279 ? -9.532 26.205 55.678 1.00 67.88 279 ASP A C 1
ATOM 2147 O O . ASP A 1 279 ? -10.086 25.268 56.268 1.00 67.88 279 ASP A O 1
ATOM 2151 N N . SER A 1 280 ? -8.707 27.037 56.313 1.00 71.25 280 SER A N 1
ATOM 2152 C CA . SER A 1 280 ? -8.573 27.176 57.772 1.00 71.25 280 SER A CA 1
ATOM 2153 C C . SER A 1 280 ? -8.277 28.619 58.148 1.00 71.25 280 SER A C 1
ATOM 2155 O O . SER A 1 280 ? -7.396 29.231 57.504 1.00 71.25 280 SER A O 1
#

Sequence (280 aa):
MASSTRGMGLKRKRGDGAVSAENDYHLLQAINDRHTFQRLLDEKTAVMSQLEAEIGALTRVISEKSDIIRKLTGKQRKNQAERVHGDQSSNQAKALTAECEASQSSNQGAAPAAEREGSQSTDQSTDFTLIRLVPPRPSSSTLRFLDSSRGGRVAVLNDFMYTVHKKSPGKISWRCIVRKCRGGIQTSPGEDAVLLELPHDHDPDVEKLMAREATQEIKKLAVEAAFDSPNKIIQMVKDNFATDVGKKKNAWQKAIQRTRKANYAPLSEAAGPEDGDEDS

Organism: Hypsibius exemplaris (NCBI:txid2072580)